Protein AF-A0A929C680-F1 (afdb_monomer_lite)

Sequence (374 aa):
GTYTIPAARLVGEEGKVYALDKDKKALDKLMQKAKSEGLRNIERIDTSGEPRIKLADDSVDVVLLFDVFHSYYFTGVGDRRKLLDEVVRVARPDALISVWPKHMESDARDEIENANFYLESEHSGTLIHENGYLEKGQVLNFRKKPRAKNVENRASFQDYAIVACGTLNLELNYLRDSGFLDARKVLYTKPGRHEVPRELESQLIRQIGTAKKYAPNIIVVYGGKFCYVNTDNLYRKIDTIIQEQEEEGIKISRIKASHCVDMLASKEERERISQDKDVYWLTPGWMKYRHYVYQDWDKGLANENFPKHTGGAIMLDTIAFYDKVMENEPEKILEFSDWMGIPIEPYRITLNRLRNLLLDEIKPWNVRKLQDTK

Secondary structure (DSSP, 8-state):
-TTHHHHHHHTTTTS-EEEEES-HHHHHHHHHHHHHTT---EEEEE-SS-S--SS-TT-EEEEEEES-S-GGG--STTHHHHHHHHHHHHEEEEEEEEEE-SS-HHHHHHHHHHTTEEEEEEEEEEEE-GGG-EEEEEEEEEEEPPPPSS-S-----TTEEEEEEGGGHHHHHHHHHTTS---SEEEEEPTTGGGSHHHHHHHHHHHHHHHTTT-SEEEEE--SSSS---SS-TT--HHHHHHTT-BTTBEEEE-S-SSSGGGTS-HHHHHHHHTT---EEE-HHHHHTHHHHTTT--HHHHHHHSTT-TT-EEEEESSSHHHHHHHH-THHHHHHHHHHTS-EEEEE--THHHHHHHHHHHS-HHHHTTTTT-

pLDDT: mean 87.04, std 13.26, range [31.48, 98.31]

Radius of gyration: 24.85 Å; chains: 1; bounding box: 63×46×71 Å

Foldseek 3Di:
DVVQLVVLVVLPPVAAAEDEDQPPVVVVVVVVVCVVVVRPRYHYDHDVLDLAGPAAFQAAQEAEAECPQDCVSPVDDCSSVSNLLNVNGRHHAFHKYKYFNPPCVPVVQQSNVVSQKDFDDKDWDFDQDPPRDTDTTMITIITRHGPPPDDDCLPAQCQEEEEEELLCCVVVVSCVVSVNHNHQYYHYDYHQCLVPQVSVLVRSLVRLVVRVVRHLEYEYEAAWARSHADPVDRPDTPVNSQVVNDDPSHHYYYFPHNHNCCLFPNPVRVCVVLVPFQEAEGELSCLVNVCRNQVVDDLVNLVVPQVVRVSFYEYAYADCNQVVCCVPPVVSQVVVCVSNVGHYHYDYGHSVSNSVSVSVSSDDPVVVVVVVPD

Structure (mmCIF, N/CA/C/O backbone):
data_AF-A0A929C680-F1
#
_entry.id   AF-A0A929C680-F1
#
loop_
_atom_site.group_PDB
_atom_site.id
_atom_site.type_symbol
_atom_site.label_atom_id
_atom_site.label_alt_id
_atom_site.label_comp_id
_atom_site.label_asym_id
_atom_site.label_entity_id
_atom_site.label_seq_id
_atom_site.pdbx_PDB_ins_code
_atom_site.Cartn_x
_atom_site.Cartn_y
_atom_site.Cartn_z
_atom_site.occupancy
_atom_site.B_iso_or_equiv
_atom_site.auth_seq_id
_atom_site.auth_comp_id
_atom_site.auth_asym_id
_atom_site.auth_atom_id
_atom_site.pdbx_PDB_model_num
ATOM 1 N N . GLY A 1 1 ? -25.402 -4.858 19.037 1.00 70.06 1 GLY A N 1
ATOM 2 C CA . GLY A 1 1 ? -25.777 -5.046 20.464 1.00 70.06 1 GLY A CA 1
ATOM 3 C C . GLY A 1 1 ? -25.498 -6.436 21.044 1.00 70.06 1 GLY A C 1
ATOM 4 O O . GLY A 1 1 ? -25.319 -6.539 22.253 1.00 70.06 1 GLY A O 1
ATOM 5 N N . THR A 1 2 ? -25.461 -7.503 20.233 1.00 82.69 2 THR A N 1
ATOM 6 C CA . THR A 1 2 ? -25.277 -8.907 20.672 1.00 82.69 2 THR A CA 1
ATOM 7 C C . THR A 1 2 ? -24.088 -9.117 21.615 1.00 82.69 2 THR A C 1
ATOM 9 O O . THR A 1 2 ? -24.217 -9.808 22.621 1.00 82.69 2 THR A O 1
ATOM 12 N N . TYR A 1 3 ? -22.962 -8.461 21.334 1.00 90.19 3 TYR A N 1
ATOM 13 C CA . TYR A 1 3 ? -21.715 -8.623 22.085 1.00 90.19 3 TYR A CA 1
ATOM 14 C C . TYR A 1 3 ? -21.567 -7.679 23.284 1.00 90.19 3 TYR A C 1
ATOM 16 O O . TYR A 1 3 ? -20.771 -7.951 24.179 1.00 90.19 3 TYR A O 1
ATOM 24 N N . THR A 1 4 ? -22.353 -6.600 23.351 1.00 93.94 4 THR A N 1
ATOM 25 C CA . THR A 1 4 ? -22.233 -5.594 24.417 1.00 93.94 4 THR A CA 1
ATOM 26 C C . THR A 1 4 ? -22.601 -6.170 25.783 1.00 93.94 4 THR A C 1
ATOM 28 O O . THR A 1 4 ? -21.922 -5.898 26.766 1.00 93.94 4 THR A O 1
ATOM 31 N N . ILE A 1 5 ? -23.654 -6.989 25.850 1.00 93.75 5 ILE A N 1
ATOM 32 C CA . ILE A 1 5 ? -24.127 -7.592 27.104 1.00 93.75 5 ILE A CA 1
ATOM 33 C C . ILE A 1 5 ? -23.096 -8.589 27.676 1.00 93.75 5 ILE A C 1
ATOM 35 O O . ILE A 1 5 ? -22.716 -8.430 28.837 1.00 93.75 5 ILE A O 1
ATOM 39 N N . PRO A 1 6 ? -22.575 -9.569 26.904 1.00 93.44 6 PRO A N 1
ATOM 40 C CA . PRO A 1 6 ? -21.462 -10.402 27.358 1.00 93.44 6 PRO A CA 1
ATOM 41 C C . PRO A 1 6 ? -20.228 -9.595 27.771 1.00 93.44 6 PRO A C 1
ATOM 43 O O . PRO A 1 6 ? -19.663 -9.868 28.826 1.00 93.44 6 PRO A O 1
ATOM 46 N N . ALA A 1 7 ? -19.840 -8.578 26.991 1.00 95.44 7 ALA A N 1
ATOM 47 C CA . ALA A 1 7 ? -18.697 -7.729 27.321 1.00 95.44 7 ALA A CA 1
ATOM 48 C C . ALA A 1 7 ? -18.890 -7.007 28.664 1.00 95.44 7 ALA A C 1
ATOM 50 O O . ALA A 1 7 ? -17.990 -7.019 29.495 1.00 95.44 7 ALA A O 1
ATOM 51 N N . ALA A 1 8 ? -20.080 -6.456 28.915 1.00 96.75 8 ALA A N 1
ATOM 52 C CA . ALA A 1 8 ? -20.409 -5.769 30.163 1.00 96.75 8 ALA A CA 1
ATOM 53 C C . ALA A 1 8 ? -20.321 -6.687 31.388 1.00 96.75 8 ALA A C 1
ATOM 55 O O . ALA A 1 8 ? -19.887 -6.256 32.452 1.00 96.75 8 ALA A O 1
ATOM 56 N N . ARG A 1 9 ? -20.681 -7.965 31.234 1.00 95.06 9 ARG A N 1
ATOM 57 C CA . ARG A 1 9 ? -20.501 -8.971 32.290 1.00 95.06 9 ARG A CA 1
ATOM 58 C C . ARG A 1 9 ? -19.028 -9.320 32.498 1.00 95.06 9 ARG A C 1
ATOM 60 O O . ARG A 1 9 ? -18.598 -9.442 33.638 1.00 95.06 9 ARG A O 1
ATOM 67 N N . LEU A 1 10 ? -18.267 -9.473 31.412 1.00 95.88 10 LEU A N 1
ATOM 68 C CA . LEU A 1 10 ? -16.851 -9.857 31.456 1.00 95.88 10 LEU A CA 1
ATOM 69 C C . LEU A 1 10 ? -15.967 -8.799 32.120 1.00 95.88 10 LEU A C 1
ATOM 71 O O . LEU A 1 10 ? -15.060 -9.159 32.862 1.00 95.88 10 LEU A O 1
ATOM 75 N N . VAL A 1 11 ? -16.224 -7.513 31.868 1.00 95.00 11 VAL A N 1
ATOM 76 C CA . VAL A 1 11 ? -15.425 -6.425 32.456 1.00 95.00 11 VAL A CA 1
ATOM 77 C C . VAL A 1 11 ? -15.782 -6.129 33.919 1.00 95.00 11 VAL A C 1
ATOM 79 O O . VAL A 1 11 ? -15.056 -5.392 34.581 1.00 95.00 11 VAL A O 1
ATOM 82 N N . GLY A 1 12 ? -16.874 -6.704 34.436 1.00 92.88 12 GLY A N 1
ATOM 83 C CA . GLY A 1 12 ? -17.328 -6.512 35.815 1.00 92.88 12 GLY A CA 1
ATOM 84 C C . GLY A 1 12 ? -17.837 -5.096 36.115 1.00 92.88 12 GLY A C 1
ATOM 85 O O . GLY A 1 12 ? -17.934 -4.247 35.231 1.00 92.88 12 GLY A O 1
ATOM 86 N N . GLU A 1 13 ? -18.183 -4.838 37.379 1.00 90.50 13 GLU A N 1
ATOM 87 C CA . GLU A 1 13 ? -18.779 -3.558 37.807 1.00 90.50 13 GLU A CA 1
ATOM 88 C C . GLU A 1 13 ? -17.810 -2.369 37.732 1.00 90.50 13 GLU A C 1
ATOM 90 O O . GLU A 1 13 ? -18.247 -1.237 37.530 1.00 90.50 13 GLU A O 1
ATOM 95 N N . GLU A 1 14 ? -16.506 -2.621 37.870 1.00 92.38 14 GLU A N 1
ATOM 96 C CA . GLU A 1 14 ? -15.457 -1.597 37.765 1.00 92.38 14 GLU A CA 1
ATOM 97 C C . GLU A 1 14 ? -15.100 -1.270 36.309 1.00 92.38 14 GLU A C 1
ATOM 99 O O . GLU A 1 14 ? -14.600 -0.185 36.004 1.00 92.38 14 GLU A O 1
ATOM 104 N N . GLY A 1 15 ? -15.358 -2.208 35.397 1.00 95.44 15 GLY A N 1
ATOM 105 C CA . GLY A 1 15 ? -15.157 -2.026 33.971 1.00 95.44 15 GLY A CA 1
ATOM 106 C C . GLY A 1 15 ? -16.332 -1.309 33.321 1.00 95.44 15 GLY A C 1
ATOM 107 O O . GLY A 1 15 ? -17.460 -1.360 33.799 1.00 95.44 15 GLY A O 1
ATOM 108 N N . LYS A 1 16 ? -16.075 -0.653 32.191 1.00 97.38 16 LYS A N 1
ATOM 109 C CA . LYS A 1 16 ? -17.067 0.155 31.479 1.00 97.38 16 LYS A CA 1
ATOM 110 C C . LYS A 1 16 ? -17.101 -0.206 30.003 1.00 97.38 16 LYS A C 1
ATOM 112 O O . LYS A 1 16 ? -16.055 -0.322 29.371 1.00 97.38 16 LYS A O 1
ATOM 117 N N . VAL A 1 17 ? -18.300 -0.355 29.446 1.00 97.94 17 VAL A N 1
ATOM 118 C CA . VAL A 1 17 ? -18.507 -0.691 28.033 1.00 97.94 17 VAL A CA 1
ATOM 119 C C . VAL A 1 17 ? -19.200 0.458 27.324 1.00 97.94 17 VAL A C 1
ATOM 121 O O . VAL A 1 17 ? -20.285 0.872 27.716 1.00 97.94 17 VAL A O 1
ATOM 124 N N . TYR A 1 18 ? -18.602 0.936 26.237 1.00 97.19 18 TYR A N 1
ATOM 125 C CA . TYR A 1 18 ? -19.216 1.934 25.369 1.00 97.19 18 TYR A CA 1
ATOM 126 C C . TYR A 1 18 ? -19.889 1.245 24.179 1.00 97.19 18 TYR A C 1
ATOM 128 O O . TYR A 1 18 ? -19.242 0.526 23.420 1.00 97.19 18 TYR A O 1
ATOM 136 N N . ALA A 1 19 ? -21.190 1.464 24.010 1.00 95.94 19 ALA A N 1
ATOM 137 C CA . ALA A 1 19 ? -21.965 0.993 22.872 1.00 95.94 19 ALA A CA 1
ATOM 138 C C . ALA A 1 19 ? -22.172 2.144 21.883 1.00 95.94 19 ALA A C 1
ATOM 140 O O . ALA A 1 19 ? -22.953 3.060 22.148 1.00 95.94 19 ALA A O 1
ATOM 141 N N . LEU A 1 20 ? -21.460 2.090 20.758 1.00 93.75 20 LEU A N 1
ATOM 142 C CA . LEU A 1 20 ? -21.501 3.096 19.702 1.00 93.75 20 LEU A CA 1
ATOM 143 C C . LEU A 1 20 ? -22.257 2.556 18.490 1.00 93.75 20 LEU A C 1
ATOM 145 O O . LEU A 1 20 ? -21.888 1.511 17.962 1.00 93.75 20 LEU A O 1
ATOM 149 N N . ASP A 1 21 ? -23.289 3.272 18.045 1.00 91.94 21 ASP A N 1
ATOM 150 C CA . ASP A 1 21 ? -24.049 2.915 16.842 1.00 91.94 21 ASP A CA 1
ATOM 151 C C . ASP A 1 21 ? -24.709 4.154 16.209 1.00 91.94 21 ASP A C 1
ATOM 153 O O . ASP A 1 21 ? -24.975 5.154 16.888 1.00 91.94 21 ASP A O 1
ATOM 157 N N . LYS A 1 22 ? -24.983 4.085 14.902 1.00 90.62 22 LYS A N 1
ATOM 158 C CA . LYS A 1 22 ? -25.801 5.076 14.187 1.00 90.62 22 LYS A CA 1
ATOM 159 C C . LYS A 1 22 ? -27.300 4.792 14.321 1.00 90.62 22 LYS A C 1
ATOM 161 O O . LYS A 1 22 ? -28.109 5.718 14.239 1.00 90.62 22 LYS A O 1
ATOM 166 N N . ASP A 1 23 ? -27.689 3.532 14.541 1.00 92.12 23 ASP A N 1
ATOM 167 C CA . ASP A 1 23 ? -29.080 3.152 14.773 1.00 92.12 23 ASP A CA 1
ATOM 168 C C . ASP A 1 23 ? -29.473 3.385 16.237 1.00 92.12 23 ASP A C 1
ATOM 170 O O . ASP A 1 23 ? -29.272 2.567 17.141 1.00 92.12 23 ASP A O 1
ATOM 174 N N . LYS A 1 24 ? -30.132 4.523 16.458 1.00 94.38 24 LYS A N 1
ATOM 175 C CA . LYS A 1 24 ? -30.653 4.906 17.770 1.00 94.38 24 LYS A CA 1
ATOM 176 C C . LYS A 1 24 ? -31.644 3.895 18.349 1.00 94.38 24 LYS A C 1
ATOM 178 O O . LYS A 1 24 ? -31.655 3.726 19.566 1.00 94.38 24 LYS A O 1
ATOM 183 N N . LYS A 1 25 ? -32.444 3.220 17.513 1.00 94.31 25 LYS A N 1
ATOM 184 C CA . LYS A 1 25 ? -33.431 2.227 17.967 1.00 94.31 25 LYS A CA 1
ATOM 185 C C . LYS A 1 25 ? -32.744 0.946 18.429 1.00 94.31 25 LYS A C 1
ATOM 187 O O . LYS A 1 25 ? -33.202 0.319 19.385 1.00 94.31 25 LYS A O 1
ATOM 192 N N . ALA A 1 26 ? -31.652 0.551 17.773 1.00 92.25 26 ALA A N 1
ATOM 193 C CA . ALA A 1 26 ? -30.834 -0.575 18.215 1.00 92.25 26 ALA A CA 1
ATOM 194 C C . ALA A 1 26 ? -30.215 -0.298 19.596 1.00 92.25 26 ALA A C 1
ATOM 196 O O . ALA A 1 26 ? -30.272 -1.156 20.482 1.00 92.25 26 ALA A O 1
ATOM 197 N N . LEU A 1 27 ? -29.715 0.924 19.812 1.00 95.44 27 LEU A N 1
ATOM 198 C CA . LEU A 1 27 ? -29.212 1.367 21.115 1.00 95.44 27 LEU A CA 1
ATOM 199 C C . LEU A 1 27 ? -30.317 1.426 22.179 1.00 95.44 27 LEU A C 1
ATOM 201 O O . LEU A 1 27 ? -30.095 0.965 23.295 1.00 95.44 27 LEU A O 1
ATOM 205 N N . ASP A 1 28 ? -31.520 1.912 21.853 1.00 96.06 28 ASP A N 1
ATOM 206 C CA . ASP A 1 28 ? -32.657 1.917 22.790 1.00 96.06 28 ASP A CA 1
ATOM 207 C C . ASP A 1 28 ? -32.979 0.502 23.290 1.00 96.06 28 ASP A C 1
ATOM 209 O O . ASP A 1 28 ? -33.077 0.266 24.498 1.00 96.06 28 ASP A O 1
ATOM 213 N N . LYS A 1 29 ? -33.080 -0.461 22.364 1.00 95.31 29 LYS A N 1
ATOM 214 C CA . LYS A 1 29 ? -33.320 -1.876 22.687 1.00 95.31 29 LYS A CA 1
ATOM 215 C C . LYS A 1 29 ? -32.206 -2.457 23.557 1.00 95.31 29 LYS A C 1
ATOM 217 O O . LYS A 1 29 ? -32.488 -3.170 24.521 1.00 95.31 29 LYS A O 1
ATOM 222 N N . LEU A 1 30 ? -30.948 -2.145 23.244 1.00 95.69 30 LEU A N 1
ATOM 223 C CA . LEU A 1 30 ? -29.797 -2.569 24.038 1.00 95.69 30 LEU A CA 1
ATOM 224 C C . LEU A 1 30 ? -29.867 -2.017 25.469 1.00 95.69 30 LEU A C 1
ATOM 226 O O . LEU A 1 30 ? -29.682 -2.781 26.413 1.00 95.69 30 LEU A O 1
ATOM 230 N N . MET A 1 31 ? -30.176 -0.730 25.643 1.00 97.25 31 MET A N 1
ATOM 231 C CA . MET A 1 31 ? -30.261 -0.111 26.970 1.00 97.25 31 MET A CA 1
ATOM 232 C C . MET A 1 31 ? -31.427 -0.667 27.795 1.00 97.25 31 MET A C 1
ATOM 234 O O . MET A 1 31 ? -31.284 -0.880 28.999 1.00 97.25 31 MET A O 1
ATOM 238 N N . GLN A 1 32 ? -32.567 -0.965 27.162 1.00 96.50 32 GLN A N 1
ATOM 239 C CA . GLN A 1 32 ? -33.681 -1.655 27.822 1.00 96.50 32 GLN A CA 1
ATOM 240 C C . GLN A 1 32 ? -33.274 -3.055 28.296 1.00 96.50 32 GLN A C 1
ATOM 242 O O . GLN A 1 32 ? -33.530 -3.410 29.449 1.00 96.50 32 GLN A O 1
ATOM 247 N N . LYS A 1 33 ? -32.587 -3.822 27.440 1.00 95.00 33 LYS A N 1
ATOM 248 C CA . LYS A 1 33 ? -32.070 -5.149 27.791 1.00 95.00 33 LYS A CA 1
ATOM 249 C C . LYS A 1 33 ? -31.058 -5.073 28.938 1.00 95.00 33 LYS A C 1
ATOM 251 O O . LYS A 1 33 ? -31.214 -5.785 29.925 1.00 95.00 33 LYS A O 1
ATOM 256 N N . ALA A 1 34 ? -30.090 -4.162 28.863 1.00 95.81 34 ALA A N 1
ATOM 257 C CA . ALA A 1 34 ? -29.101 -3.935 29.916 1.00 95.81 34 ALA A CA 1
ATOM 258 C C . ALA A 1 34 ? -29.762 -3.636 31.268 1.00 95.81 34 ALA A C 1
ATOM 260 O O . ALA A 1 34 ? -29.429 -4.262 32.273 1.00 95.81 34 ALA A O 1
ATOM 261 N N . LYS A 1 35 ? -30.774 -2.756 31.274 1.00 96.19 35 LYS A N 1
ATOM 262 C CA . LYS A 1 35 ? -31.559 -2.435 32.471 1.00 96.19 35 LYS A CA 1
ATOM 263 C C . LYS A 1 35 ? -32.278 -3.661 33.036 1.00 96.19 35 LYS A C 1
ATOM 265 O O . LYS A 1 35 ? -32.266 -3.849 34.249 1.00 96.19 35 LYS A O 1
ATOM 270 N N . SER A 1 36 ? -32.888 -4.486 32.181 1.00 96.31 36 SER A N 1
ATOM 271 C CA . SER A 1 36 ? -33.576 -5.713 32.615 1.00 96.31 36 SER A CA 1
ATOM 272 C C . SER A 1 36 ? -32.626 -6.755 33.215 1.00 96.31 36 SER A C 1
ATOM 274 O O . SER A 1 36 ? -33.034 -7.533 34.069 1.00 96.31 36 SER A O 1
ATOM 276 N N . GLU A 1 37 ? -31.354 -6.727 32.816 1.00 94.50 37 GLU A N 1
ATOM 277 C CA . GLU A 1 37 ? -30.301 -7.607 33.327 1.00 94.50 37 GLU A CA 1
ATOM 278 C C . GLU A 1 37 ? -29.501 -6.986 34.489 1.00 94.50 37 GLU A C 1
ATOM 280 O O . GLU A 1 37 ? -28.528 -7.576 34.950 1.00 94.50 37 GLU A O 1
ATOM 285 N N . GLY A 1 38 ? -29.885 -5.797 34.968 1.00 95.62 38 GLY A N 1
ATOM 286 C CA . GLY A 1 38 ? -29.211 -5.114 36.078 1.00 95.62 38 GLY A CA 1
ATOM 287 C C . GLY A 1 38 ? -27.841 -4.518 35.735 1.00 95.62 38 GLY A C 1
ATOM 288 O O . GLY A 1 38 ? -27.133 -4.074 36.636 1.00 95.62 38 GLY A O 1
ATOM 289 N N . LEU A 1 39 ? -27.468 -4.460 34.455 1.00 96.25 39 LEU A N 1
ATOM 290 C CA . LEU A 1 39 ? -26.176 -3.947 34.003 1.00 96.25 39 LEU A CA 1
ATOM 291 C C . LEU A 1 39 ? -26.188 -2.415 33.986 1.00 96.25 39 LEU A C 1
ATOM 293 O O . LEU A 1 39 ? -26.974 -1.791 33.271 1.00 96.25 39 LEU A O 1
ATOM 297 N N . ARG A 1 40 ? -25.303 -1.805 34.781 1.00 95.25 40 ARG A N 1
ATOM 298 C CA . ARG A 1 40 ? -25.174 -0.339 34.923 1.00 95.25 40 ARG A CA 1
ATOM 299 C C . ARG A 1 40 ? -23.914 0.231 34.277 1.00 95.25 40 ARG A C 1
ATOM 301 O O . ARG A 1 40 ? -23.760 1.443 34.208 1.00 95.25 40 ARG A O 1
ATOM 308 N N . ASN A 1 41 ? -23.031 -0.637 33.805 1.00 97.62 41 ASN A N 1
ATOM 309 C CA . ASN A 1 41 ? -21.711 -0.298 33.291 1.00 97.62 41 ASN A CA 1
ATOM 310 C C . ASN A 1 41 ? -21.658 -0.157 31.757 1.00 97.62 41 ASN A C 1
ATOM 312 O O . ASN A 1 41 ? -20.581 -0.222 31.165 1.00 97.62 41 ASN A O 1
ATOM 316 N N . ILE A 1 42 ? -22.810 0.036 31.108 1.00 97.75 42 ILE A N 1
ATOM 317 C CA . ILE A 1 42 ? -22.909 0.256 29.661 1.00 97.75 42 ILE A CA 1
ATOM 318 C C . ILE A 1 42 ? -23.269 1.716 29.404 1.00 97.75 42 ILE A C 1
ATOM 320 O O . ILE A 1 42 ? -24.320 2.185 29.840 1.00 97.75 42 ILE A O 1
ATOM 324 N N . GLU A 1 43 ? -22.428 2.418 28.651 1.00 96.69 43 GLU A N 1
ATOM 325 C CA . GLU A 1 43 ? -22.695 3.772 28.181 1.00 96.69 43 GLU A CA 1
ATOM 326 C C . GLU A 1 43 ? -22.977 3.809 26.688 1.00 96.69 43 GLU A C 1
ATOM 328 O O . GLU A 1 43 ? -22.248 3.262 25.864 1.00 96.69 43 GLU A O 1
ATOM 333 N N . ARG A 1 44 ? -24.052 4.505 26.340 1.00 96.38 44 ARG A N 1
ATOM 334 C CA . ARG A 1 44 ? -24.470 4.727 24.963 1.00 96.38 44 ARG A CA 1
ATOM 335 C C . ARG A 1 44 ? -23.689 5.886 24.342 1.00 96.38 44 ARG A C 1
ATOM 337 O O . ARG A 1 44 ? -23.596 6.952 24.945 1.00 96.38 44 ARG A O 1
ATOM 344 N N . ILE A 1 45 ? -23.241 5.713 23.100 1.00 95.06 45 ILE A N 1
ATOM 345 C CA . ILE A 1 45 ? -22.681 6.778 22.262 1.00 95.06 45 ILE A CA 1
ATOM 346 C C . ILE A 1 45 ? -23.443 6.826 20.933 1.00 95.06 45 ILE A C 1
ATOM 348 O O . ILE A 1 45 ? -23.314 5.936 20.097 1.00 95.06 45 ILE A O 1
ATOM 352 N N . ASP A 1 46 ? -24.214 7.892 20.716 1.00 92.75 46 ASP A N 1
ATOM 353 C CA . ASP A 1 46 ? -24.871 8.138 19.429 1.00 92.75 46 ASP A CA 1
ATOM 354 C C . ASP A 1 46 ? -23.896 8.769 18.421 1.00 92.75 46 ASP A C 1
ATOM 356 O O . ASP A 1 46 ? -23.247 9.783 18.717 1.00 92.75 46 ASP A O 1
ATOM 360 N N . THR A 1 47 ? -23.853 8.221 17.204 1.00 88.56 47 THR A N 1
ATOM 361 C CA . THR A 1 47 ? -23.121 8.793 16.061 1.00 88.56 47 THR A CA 1
ATOM 362 C C . THR A 1 47 ? -24.037 9.004 14.850 1.00 88.56 47 THR A C 1
ATOM 364 O O . THR A 1 47 ? -25.051 8.330 14.693 1.00 88.56 47 THR A O 1
ATOM 367 N N . SER A 1 48 ? -23.690 9.951 13.978 1.00 85.38 48 SER A N 1
ATOM 368 C CA . SER A 1 48 ? -24.262 10.100 12.630 1.00 85.38 48 SER A CA 1
ATOM 369 C C . SER A 1 48 ? -23.620 9.145 11.608 1.00 85.38 48 SER A C 1
ATOM 371 O O . SER A 1 48 ? -24.035 9.120 10.452 1.00 85.38 48 SER A O 1
ATOM 373 N N . GLY A 1 49 ? -22.616 8.361 12.021 1.00 78.94 49 GLY A N 1
ATOM 374 C CA . GLY A 1 49 ? -21.721 7.613 11.130 1.00 78.94 49 GLY A CA 1
ATOM 375 C C . GLY A 1 49 ? -20.406 8.345 10.846 1.00 78.94 49 GLY A C 1
ATOM 376 O O . GLY A 1 49 ? -19.583 7.851 10.082 1.00 78.94 49 GLY A O 1
ATOM 377 N N . GLU A 1 50 ? -20.186 9.508 11.463 1.00 80.94 50 GLU A N 1
ATOM 378 C CA . GLU A 1 50 ? -18.904 10.205 11.395 1.00 80.94 50 GLU A CA 1
ATOM 379 C C . GLU A 1 50 ? -17.789 9.399 12.085 1.00 80.94 50 GLU A C 1
ATOM 381 O O . GLU A 1 50 ? -18.042 8.777 13.123 1.00 80.94 50 GLU A O 1
ATOM 386 N N . PRO A 1 51 ? -16.541 9.442 11.570 1.00 75.44 51 PRO A N 1
ATOM 387 C CA . PRO A 1 51 ? -15.433 8.672 12.138 1.00 75.44 51 PRO A CA 1
ATOM 388 C C . PRO A 1 51 ? -15.083 9.080 13.571 1.00 75.44 51 PRO A C 1
ATOM 390 O O . PRO A 1 51 ? -14.572 8.266 14.334 1.00 75.44 51 PRO A O 1
ATOM 393 N N . ARG A 1 52 ? -15.332 10.346 13.939 1.00 87.44 52 ARG A N 1
ATOM 394 C CA . ARG A 1 52 ? -14.910 10.907 15.224 1.00 87.44 52 ARG A CA 1
ATOM 395 C C . ARG A 1 52 ? -15.666 10.255 16.379 1.00 87.44 52 ARG A C 1
ATOM 397 O O . ARG A 1 52 ? -16.850 10.516 16.593 1.00 87.44 52 ARG A O 1
ATOM 404 N N . ILE A 1 53 ? -14.950 9.485 17.195 1.00 92.12 53 ILE A N 1
ATOM 405 C CA . ILE A 1 53 ? -15.517 8.856 18.392 1.00 92.12 53 ILE A CA 1
ATOM 406 C C . ILE A 1 53 ? -15.468 9.855 19.554 1.00 92.12 53 ILE A C 1
ATOM 408 O O . ILE A 1 53 ? -14.416 10.420 19.859 1.00 92.12 53 ILE A O 1
ATOM 412 N N . LYS A 1 54 ? -16.596 10.073 20.239 1.00 92.44 54 LYS A N 1
ATOM 413 C CA . LYS A 1 54 ? -16.722 11.010 21.375 1.00 92.44 54 LYS A CA 1
ATOM 414 C C . LYS A 1 54 ? -16.103 10.459 22.670 1.00 92.44 54 LYS A C 1
ATOM 416 O O . LYS A 1 54 ? -16.752 10.411 23.708 1.00 92.44 54 LYS A O 1
ATOM 421 N N . LEU A 1 55 ? -14.846 10.037 22.588 1.00 95.25 55 LEU A N 1
ATOM 422 C CA . LEU A 1 55 ? -14.017 9.555 23.688 1.00 95.25 55 LEU A CA 1
ATOM 423 C C . LEU A 1 55 ? -12.663 10.267 23.662 1.00 95.25 55 LEU A C 1
ATOM 425 O O . LEU A 1 55 ? -12.203 10.721 22.607 1.00 95.25 55 LEU A O 1
ATOM 429 N N . ALA A 1 56 ? -12.041 10.369 24.833 1.00 94.31 56 ALA A N 1
ATOM 430 C CA . ALA A 1 56 ? -10.711 10.942 24.977 1.00 94.31 56 ALA A CA 1
ATOM 431 C C . ALA A 1 56 ? -9.649 10.070 24.287 1.00 94.31 56 ALA A C 1
ATOM 433 O O . ALA A 1 56 ? -9.845 8.873 24.061 1.00 94.31 56 ALA A O 1
ATOM 434 N N . ASP A 1 57 ? -8.520 10.681 23.957 1.00 92.56 57 ASP A N 1
ATOM 435 C CA . ASP A 1 57 ? -7.357 9.972 23.431 1.00 92.56 57 ASP A CA 1
ATOM 436 C C . ASP A 1 57 ? -6.817 8.987 24.480 1.00 92.56 57 ASP A C 1
ATOM 438 O O . ASP A 1 57 ? -6.907 9.252 25.679 1.00 92.56 57 ASP A O 1
ATOM 442 N N . ASP A 1 58 ? -6.266 7.857 24.026 1.00 93.38 58 ASP A N 1
ATOM 443 C CA . ASP A 1 58 ? -5.661 6.819 24.873 1.00 93.38 58 ASP A CA 1
ATOM 444 C C . ASP A 1 58 ? -6.532 6.459 26.112 1.00 93.38 58 ASP A C 1
ATOM 446 O O . ASP A 1 58 ? -6.050 6.341 27.241 1.00 93.38 58 ASP A O 1
ATOM 450 N N . SER A 1 59 ? -7.843 6.286 25.915 1.00 95.81 59 SER A N 1
ATOM 451 C CA . SER A 1 59 ? -8.827 6.051 26.984 1.00 95.81 59 SER A CA 1
ATOM 452 C C . SER A 1 59 ? -9.460 4.657 26.986 1.00 95.81 59 SER A C 1
ATOM 454 O O . SER A 1 59 ? -10.108 4.302 27.968 1.00 95.81 59 SER A O 1
ATOM 456 N N . VAL A 1 60 ? -9.262 3.863 25.929 1.00 97.62 60 VAL A N 1
ATOM 457 C CA . VAL A 1 60 ? -9.934 2.568 25.729 1.00 97.62 60 VAL A CA 1
ATOM 458 C C . VAL A 1 60 ? -8.930 1.414 25.727 1.00 97.62 60 VAL A C 1
ATOM 460 O O . VAL A 1 60 ? -8.006 1.406 24.917 1.00 97.62 60 VAL A O 1
ATOM 463 N N . ASP A 1 61 ? -9.116 0.422 26.600 1.00 96.88 61 ASP A N 1
ATOM 464 C CA . ASP A 1 61 ? -8.231 -0.753 26.706 1.00 96.88 61 ASP A CA 1
ATOM 465 C C . ASP A 1 61 ? -8.529 -1.840 25.653 1.00 96.88 61 ASP A C 1
ATOM 467 O O . ASP A 1 61 ? -7.625 -2.554 25.214 1.00 96.88 61 ASP A O 1
ATOM 471 N N . VAL A 1 62 ? -9.796 -1.970 25.235 1.00 97.44 62 VAL A N 1
ATOM 472 C CA . VAL A 1 62 ? -10.257 -2.989 24.277 1.00 97.44 62 VAL A CA 1
ATOM 473 C C . VAL A 1 62 ? -11.265 -2.391 23.299 1.00 97.44 62 VAL A C 1
ATOM 475 O O . VAL A 1 62 ? -12.225 -1.741 23.711 1.00 97.44 62 VAL A O 1
ATOM 478 N N . VAL A 1 63 ? -11.082 -2.648 22.005 1.00 96.81 63 VAL A N 1
ATOM 479 C CA . VAL A 1 63 ? -12.000 -2.241 20.933 1.00 96.81 63 VAL A CA 1
ATOM 480 C C . VAL A 1 63 ? -12.509 -3.481 20.205 1.00 96.81 63 VAL A C 1
ATOM 482 O O . VAL A 1 63 ? -11.718 -4.314 19.769 1.00 96.81 63 VAL A O 1
ATOM 485 N N . LEU A 1 64 ? -13.832 -3.592 20.057 1.00 95.25 64 LEU A N 1
ATOM 486 C CA . LEU A 1 64 ? -14.486 -4.664 19.304 1.00 95.25 64 LEU A CA 1
ATOM 487 C C . LEU A 1 64 ? -15.061 -4.101 18.000 1.00 95.25 64 LEU A C 1
ATOM 489 O O . LEU A 1 64 ? -15.936 -3.238 18.034 1.00 95.25 64 LEU A O 1
ATOM 493 N N . LEU A 1 65 ? -14.590 -4.607 16.862 1.00 92.25 65 LEU A N 1
ATOM 494 C CA . LEU A 1 65 ? -15.083 -4.266 15.524 1.00 92.25 65 LEU A CA 1
ATOM 495 C C . LEU A 1 65 ? -15.694 -5.515 14.881 1.00 92.25 65 LEU A C 1
ATOM 497 O O . LEU A 1 65 ? -15.064 -6.185 14.065 1.00 92.25 65 LEU A O 1
ATOM 501 N N . PHE A 1 66 ? -16.900 -5.884 15.311 1.00 90.31 66 PHE A N 1
ATOM 502 C CA . PHE A 1 66 ? -17.548 -7.132 14.897 1.00 90.31 66 PHE A CA 1
ATOM 503 C C . PHE A 1 66 ? -18.676 -6.847 13.910 1.00 90.31 66 PHE A C 1
ATOM 505 O O . PHE A 1 66 ? -19.629 -6.164 14.273 1.00 90.31 66 PHE A O 1
ATOM 512 N N . ASP A 1 67 ? -18.546 -7.361 12.684 1.00 83.69 67 ASP A N 1
ATOM 513 C CA . ASP A 1 67 ? -19.483 -7.144 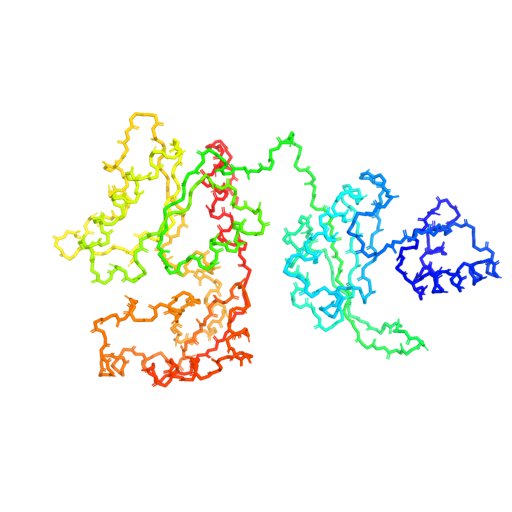11.567 1.00 83.69 67 ASP A CA 1
ATOM 514 C C . ASP A 1 67 ? -19.722 -5.657 11.230 1.00 83.69 67 ASP A C 1
ATOM 516 O O . ASP A 1 67 ? -20.771 -5.244 10.743 1.00 83.69 67 ASP A O 1
ATOM 520 N N . VAL A 1 68 ? -18.721 -4.820 11.516 1.00 81.75 68 VAL A N 1
ATOM 521 C CA . VAL A 1 68 ? -18.738 -3.384 11.196 1.00 81.75 68 VAL A CA 1
ATOM 522 C C . VAL A 1 68 ? -17.799 -3.037 10.051 1.00 81.75 68 VAL A C 1
ATOM 524 O O . VAL A 1 68 ? -18.017 -2.027 9.400 1.00 81.75 68 VAL A O 1
ATOM 527 N N . PHE A 1 69 ? -16.778 -3.860 9.781 1.00 75.69 69 PHE A N 1
ATOM 528 C CA . PHE A 1 69 ? -15.701 -3.571 8.821 1.00 75.69 69 PHE A CA 1
ATOM 529 C C . PHE A 1 69 ? -16.071 -3.858 7.350 1.00 75.69 69 PHE A C 1
ATOM 531 O O . PHE A 1 69 ? -15.218 -3.784 6.471 1.00 75.69 69 PHE A O 1
ATOM 538 N N . HIS A 1 70 ? -17.344 -4.159 7.086 1.00 76.44 70 HIS A N 1
ATOM 539 C CA . HIS A 1 70 ? -17.857 -4.595 5.790 1.00 76.44 70 HIS A CA 1
ATOM 540 C C . HIS A 1 70 ? -17.884 -3.461 4.744 1.00 76.44 70 HIS A C 1
ATOM 542 O O . HIS A 1 70 ? -18.244 -2.318 5.044 1.00 76.44 70 HIS A O 1
ATOM 548 N N . SER A 1 71 ? -17.578 -3.782 3.483 1.00 69.81 71 SER A N 1
ATOM 549 C CA . SER A 1 71 ? -17.518 -2.837 2.351 1.00 69.81 71 SER A CA 1
ATOM 550 C C . SER A 1 71 ? -18.830 -2.081 2.117 1.00 69.81 71 SER A C 1
ATOM 552 O O . SER A 1 71 ? -18.813 -0.896 1.800 1.00 69.81 71 SER A O 1
ATOM 554 N N . TYR A 1 72 ? -19.966 -2.735 2.367 1.00 72.25 72 TYR A N 1
ATOM 555 C CA . TYR A 1 72 ? -21.305 -2.131 2.319 1.00 72.25 72 TYR A CA 1
ATOM 556 C C . TYR A 1 72 ? -21.439 -0.846 3.159 1.00 72.25 72 TYR A C 1
ATOM 558 O O . TYR A 1 72 ? -22.136 0.083 2.757 1.00 72.25 72 TYR A O 1
ATOM 566 N N . TYR A 1 73 ? -20.775 -0.768 4.317 1.00 74.50 73 TYR A N 1
ATOM 567 C CA . TYR A 1 73 ? -20.840 0.413 5.187 1.00 74.50 73 TYR A CA 1
ATOM 568 C C . TYR A 1 73 ? -19.790 1.475 4.846 1.00 74.50 73 TYR A C 1
ATOM 570 O O . TYR A 1 73 ? -19.920 2.619 5.279 1.00 74.50 73 TYR A O 1
ATOM 578 N N . PHE A 1 74 ? -18.772 1.108 4.068 1.00 75.44 74 PHE A N 1
ATOM 579 C CA . PHE A 1 74 ? -17.618 1.937 3.746 1.00 75.44 74 PHE A CA 1
ATOM 580 C C . PHE A 1 74 ? -17.408 1.995 2.234 1.00 75.44 74 PHE A C 1
ATOM 582 O O . PHE A 1 74 ? -16.521 1.343 1.683 1.00 75.44 74 PHE A O 1
ATOM 589 N N . THR A 1 75 ? -18.244 2.789 1.568 1.00 68.44 75 THR A N 1
ATOM 590 C CA . THR A 1 75 ? -18.254 2.928 0.107 1.00 68.44 75 THR A CA 1
ATOM 591 C C . THR A 1 75 ? -17.223 3.932 -0.414 1.00 68.44 75 THR A C 1
ATOM 593 O O . THR A 1 75 ? -16.879 3.899 -1.593 1.00 68.44 75 THR A O 1
ATOM 596 N N . GLY A 1 76 ? -16.736 4.851 0.427 1.00 63.84 76 GLY A N 1
ATOM 597 C CA . GLY A 1 76 ? -15.739 5.847 0.046 1.00 63.84 76 GLY A CA 1
ATOM 598 C C . GLY A 1 76 ? -14.304 5.342 0.192 1.00 63.84 76 GLY A C 1
ATOM 599 O O . GLY A 1 76 ? -13.945 4.642 1.146 1.00 63.84 76 GLY A O 1
ATOM 600 N N . VAL A 1 77 ? -13.445 5.754 -0.745 1.00 58.78 77 VAL A N 1
ATOM 601 C CA . VAL A 1 77 ? -12.001 5.493 -0.675 1.00 58.78 77 VAL A CA 1
ATOM 602 C C . VAL A 1 77 ? -11.447 6.094 0.622 1.00 58.78 77 VAL A C 1
ATOM 604 O O . VAL A 1 77 ? -11.512 7.302 0.841 1.00 58.78 77 VAL A O 1
ATOM 607 N N . GLY A 1 78 ? -10.900 5.239 1.489 1.00 69.50 78 GLY A N 1
ATOM 608 C CA . GLY A 1 78 ? -10.277 5.645 2.751 1.00 69.50 78 GLY A CA 1
ATOM 609 C C . GLY A 1 78 ? -11.222 5.788 3.951 1.00 69.50 78 GLY A C 1
ATOM 610 O O . GLY A 1 78 ? -10.759 6.184 5.017 1.00 69.50 78 GLY A O 1
ATOM 611 N N . ASP A 1 79 ? -12.511 5.451 3.856 1.00 79.50 79 ASP A N 1
ATOM 612 C CA . ASP A 1 79 ? -13.415 5.587 5.012 1.00 79.50 79 ASP A CA 1
ATOM 613 C C . ASP A 1 79 ? -13.081 4.613 6.151 1.00 79.50 79 ASP A C 1
ATOM 615 O O . ASP A 1 79 ? -13.016 5.023 7.313 1.00 79.50 79 ASP A O 1
ATOM 619 N N . ARG A 1 80 ? -12.737 3.359 5.822 1.00 84.25 80 ARG A N 1
ATOM 620 C CA . ARG A 1 80 ? -12.198 2.395 6.800 1.00 84.25 80 ARG A CA 1
ATOM 621 C C . ARG A 1 80 ? -10.930 2.917 7.462 1.00 84.25 80 ARG A C 1
ATOM 623 O O . ARG A 1 80 ? -10.751 2.773 8.670 1.00 84.25 80 ARG A O 1
ATOM 630 N N . ARG A 1 81 ? -10.082 3.611 6.697 1.00 84.44 81 ARG A N 1
ATOM 631 C CA . ARG A 1 81 ? -8.866 4.222 7.233 1.00 84.44 81 ARG A CA 1
ATOM 632 C C . ARG A 1 81 ? -9.175 5.296 8.276 1.00 84.44 81 ARG A C 1
ATOM 634 O O . ARG A 1 81 ? -8.530 5.303 9.318 1.00 84.44 81 ARG A O 1
ATOM 641 N N . LYS A 1 82 ? -10.179 6.147 8.042 1.00 86.50 82 LYS A N 1
ATOM 642 C CA . LYS A 1 82 ? -10.604 7.169 9.015 1.00 86.50 82 LYS A CA 1
ATOM 643 C C . LYS A 1 82 ? -11.113 6.541 10.313 1.00 86.50 82 LYS A C 1
ATOM 645 O O . LYS A 1 82 ? -10.767 7.028 11.386 1.00 86.50 82 LYS A O 1
ATOM 650 N N . LEU A 1 83 ? -11.897 5.459 10.225 1.00 89.75 83 LEU A N 1
ATOM 651 C CA . LEU A 1 83 ? -12.310 4.694 11.406 1.00 89.75 83 LEU A CA 1
ATOM 652 C C . LEU A 1 83 ? -11.082 4.171 12.159 1.00 89.75 83 LEU A C 1
ATOM 654 O O . LEU A 1 83 ? -10.975 4.371 13.364 1.00 89.75 83 LEU A O 1
ATOM 658 N N . LEU A 1 84 ? -10.144 3.532 11.457 1.00 91.19 84 LEU A N 1
ATOM 659 C CA . LEU A 1 84 ? -8.940 2.987 12.080 1.00 91.19 84 LEU A CA 1
ATOM 660 C C . LEU A 1 84 ? -8.067 4.072 12.726 1.00 91.19 84 LEU A C 1
ATOM 662 O O . LEU A 1 84 ? -7.573 3.859 13.827 1.00 91.19 84 LEU A O 1
ATOM 666 N N . ASP A 1 85 ? -7.907 5.241 12.103 1.00 89.06 85 ASP A N 1
ATOM 667 C CA . ASP A 1 85 ? -7.163 6.364 12.691 1.00 89.06 85 ASP A CA 1
ATOM 668 C C . ASP A 1 85 ? -7.829 6.877 13.983 1.00 89.06 85 ASP A C 1
ATOM 670 O O . ASP A 1 85 ? -7.147 7.234 14.947 1.00 89.06 85 ASP A O 1
ATOM 674 N N . GLU A 1 86 ? -9.159 6.855 14.048 1.00 94.00 86 GLU A N 1
ATOM 675 C CA . GLU A 1 86 ? -9.911 7.194 15.257 1.00 94.00 86 GLU A CA 1
ATOM 676 C C . GLU A 1 86 ? -9.827 6.101 16.330 1.00 94.00 86 GLU A C 1
ATOM 678 O O . GLU A 1 86 ? -9.662 6.420 17.509 1.00 94.00 86 GLU A O 1
ATOM 683 N N . VAL A 1 87 ? -9.813 4.822 15.940 1.00 95.25 87 VAL A N 1
ATOM 684 C CA . VAL A 1 87 ? -9.512 3.699 16.843 1.00 95.25 87 VAL A CA 1
ATOM 685 C C . VAL A 1 87 ? -8.098 3.838 17.416 1.00 95.25 87 VAL A C 1
ATOM 687 O O . VAL A 1 87 ? -7.920 3.712 18.624 1.00 95.25 87 VAL A O 1
ATOM 690 N N . VAL A 1 88 ? -7.097 4.189 16.598 1.00 92.69 88 VAL A N 1
ATOM 691 C CA . VAL A 1 88 ? -5.726 4.478 17.063 1.00 92.69 88 VAL A CA 1
ATOM 692 C C . VAL A 1 88 ? -5.714 5.604 18.087 1.00 92.69 88 VAL A C 1
ATOM 694 O O . VAL A 1 88 ? -4.952 5.532 19.053 1.00 92.69 88 VAL A O 1
ATOM 697 N N . ARG A 1 89 ? -6.512 6.653 17.876 1.00 93.94 89 ARG A N 1
ATOM 698 C CA . ARG A 1 89 ? -6.567 7.804 18.777 1.00 93.94 89 ARG A CA 1
ATOM 699 C C . ARG A 1 89 ? -7.123 7.424 20.148 1.00 93.94 89 ARG A C 1
ATOM 701 O O . ARG A 1 89 ? -6.508 7.774 21.150 1.00 93.94 89 ARG A O 1
ATOM 708 N N . VAL A 1 90 ? -8.255 6.720 20.203 1.00 96.44 90 VAL A N 1
ATOM 709 C CA . VAL A 1 90 ? -8.932 6.403 21.476 1.00 96.44 90 VAL A CA 1
ATOM 710 C C . VAL A 1 90 ? -8.328 5.203 22.204 1.00 96.44 90 VAL A C 1
ATOM 712 O O . VAL A 1 90 ? -8.411 5.135 23.427 1.00 96.44 90 VAL A O 1
ATOM 715 N N . ALA A 1 91 ? -7.721 4.256 21.487 1.00 96.06 91 ALA A N 1
ATOM 716 C CA . ALA A 1 91 ? -7.146 3.054 22.080 1.00 96.06 91 ALA A CA 1
ATOM 717 C C . ALA A 1 91 ? -5.887 3.384 22.895 1.00 96.06 91 ALA A C 1
ATOM 719 O O . ALA A 1 91 ? -5.014 4.101 22.417 1.00 96.06 91 ALA A O 1
ATOM 720 N N . ARG A 1 92 ? -5.748 2.844 24.104 1.00 94.38 92 ARG A N 1
ATOM 721 C CA . ARG A 1 92 ? -4.533 2.963 24.927 1.00 94.38 92 ARG A CA 1
ATOM 722 C C . ARG A 1 92 ? -3.327 2.279 24.278 1.00 94.38 92 ARG A C 1
ATOM 724 O O . ARG A 1 92 ? -3.504 1.422 23.410 1.00 94.38 92 ARG A O 1
ATOM 731 N N . PRO A 1 93 ? -2.086 2.627 24.671 1.00 88.62 93 PRO A N 1
ATOM 732 C CA . PRO A 1 93 ? -0.918 1.825 24.316 1.00 88.62 93 PRO A CA 1
ATOM 733 C C . PRO A 1 93 ? -1.154 0.346 24.649 1.00 88.62 93 PRO A C 1
ATOM 735 O O . PRO A 1 93 ? -1.646 0.044 25.730 1.00 88.62 93 PRO A O 1
ATOM 738 N N . ASP A 1 94 ? -0.822 -0.547 23.714 1.00 87.25 94 ASP A N 1
ATOM 739 C CA . ASP A 1 94 ? -1.012 -2.004 23.837 1.00 87.25 94 ASP A CA 1
ATOM 740 C C . ASP A 1 94 ? -2.474 -2.491 23.980 1.00 87.25 94 ASP A C 1
ATOM 742 O O . ASP A 1 94 ? -2.740 -3.657 24.290 1.00 87.25 94 ASP A O 1
ATOM 746 N N . ALA A 1 95 ? -3.446 -1.616 23.696 1.00 96.38 95 ALA A N 1
ATOM 747 C CA . ALA A 1 95 ? -4.856 -1.984 23.652 1.00 96.38 95 ALA A CA 1
ATOM 748 C C . ALA A 1 95 ? -5.119 -3.130 22.663 1.00 96.38 95 ALA A C 1
ATOM 750 O O . ALA A 1 95 ? -4.488 -3.214 21.601 1.00 96.38 95 ALA A O 1
ATOM 751 N N . LEU A 1 96 ? -6.088 -3.978 23.015 1.00 97.25 96 LEU A N 1
ATOM 752 C CA . LEU A 1 96 ? -6.567 -5.080 22.184 1.00 97.25 96 LEU A CA 1
ATOM 753 C C . LEU A 1 96 ? -7.615 -4.569 21.193 1.00 97.25 96 LEU A C 1
ATOM 755 O O . LEU A 1 96 ? -8.618 -3.977 21.587 1.00 97.25 96 LEU A O 1
ATOM 759 N N . ILE A 1 97 ? -7.408 -4.829 19.908 1.00 96.44 97 ILE A N 1
ATOM 760 C CA . ILE A 1 97 ? -8.369 -4.548 18.846 1.00 96.44 97 ILE A CA 1
ATOM 761 C C . ILE A 1 97 ? -8.803 -5.901 18.293 1.00 96.44 97 ILE A C 1
ATOM 763 O O . ILE A 1 97 ? -8.043 -6.563 17.591 1.00 96.44 97 ILE A O 1
ATOM 767 N N . SER A 1 98 ? -10.011 -6.328 18.645 1.00 95.50 98 SER A N 1
ATOM 768 C CA . SER A 1 98 ? -10.581 -7.598 18.200 1.00 95.50 98 SER A CA 1
ATOM 769 C C . SER A 1 98 ? -11.557 -7.337 17.061 1.00 95.50 98 SER A C 1
ATOM 771 O O . SER A 1 98 ? -12.503 -6.556 17.208 1.00 95.50 98 SER A O 1
ATOM 773 N N . VAL A 1 99 ? -11.324 -7.965 15.912 1.00 93.44 99 VAL A N 1
ATOM 774 C CA . VAL A 1 99 ? -12.069 -7.701 14.680 1.00 93.44 99 VAL A CA 1
ATOM 775 C C . VAL A 1 99 ? -12.658 -8.990 14.143 1.00 93.44 99 VAL A C 1
ATOM 777 O O . VAL A 1 99 ? -11.948 -9.968 13.930 1.00 93.44 99 VAL A O 1
ATOM 780 N N . TRP A 1 100 ? -13.958 -8.964 13.870 1.00 90.94 100 TRP A N 1
ATOM 781 C CA . TRP A 1 100 ? -14.614 -9.969 13.045 1.00 90.94 100 TRP A CA 1
ATOM 782 C C . TRP A 1 100 ? -15.041 -9.284 11.742 1.00 90.94 100 TRP A C 1
ATOM 784 O O . TRP A 1 100 ? -16.058 -8.584 11.735 1.00 90.94 100 TRP A O 1
ATOM 794 N N . PRO A 1 101 ? -14.235 -9.400 10.669 1.00 77.56 101 PRO A N 1
ATOM 795 C CA . PRO A 1 101 ? -14.403 -8.580 9.473 1.00 77.56 101 PRO A CA 1
ATOM 796 C C . PRO A 1 101 ? -15.552 -9.030 8.566 1.00 77.56 101 PRO A C 1
ATOM 798 O O . PRO A 1 101 ? -16.015 -8.204 7.793 1.00 77.56 101 PRO A O 1
ATOM 801 N N . LYS A 1 102 ? -15.997 -10.292 8.696 1.00 75.44 102 LYS A N 1
ATOM 802 C CA . LYS A 1 102 ? -17.066 -10.965 7.937 1.00 75.44 102 LYS A CA 1
ATOM 803 C C . LYS A 1 102 ? -16.987 -10.710 6.418 1.00 75.44 102 LYS A C 1
ATOM 805 O O . LYS A 1 102 ? -17.424 -9.674 5.936 1.00 75.44 102 LYS A O 1
ATOM 810 N N . HIS A 1 103 ? -16.479 -11.689 5.661 1.00 71.44 103 HIS A N 1
ATOM 811 C CA . HIS A 1 103 ? -16.298 -11.628 4.192 1.00 71.44 103 HIS A CA 1
ATOM 812 C C . HIS A 1 103 ? -15.166 -10.705 3.707 1.00 71.44 103 HIS A C 1
ATOM 814 O O . HIS A 1 103 ? -15.079 -10.407 2.518 1.00 71.44 103 HIS A O 1
ATOM 820 N N . MET A 1 104 ? -14.308 -10.238 4.615 1.00 65.06 104 MET A N 1
ATOM 821 C CA . MET A 1 104 ? -13.200 -9.320 4.320 1.00 65.06 104 MET A CA 1
ATOM 822 C C . MET A 1 104 ? -11.917 -9.708 5.064 1.00 65.06 104 MET A C 1
ATOM 824 O O . MET A 1 104 ? -11.117 -8.850 5.425 1.00 65.06 104 MET A O 1
ATOM 828 N N . GLU A 1 105 ? -11.730 -10.993 5.360 1.00 63.97 105 GLU A N 1
ATOM 829 C CA . GLU A 1 105 ? -10.670 -11.483 6.244 1.00 63.97 105 GLU A CA 1
ATOM 830 C C . GLU A 1 105 ? -9.261 -11.075 5.770 1.00 63.97 105 GLU A C 1
ATOM 832 O O . GLU A 1 105 ? -8.464 -10.605 6.585 1.00 63.97 105 GLU A O 1
ATOM 837 N N . SER A 1 106 ? -8.968 -11.180 4.468 1.00 61.00 106 SER A N 1
ATOM 838 C CA . SER A 1 106 ? -7.678 -10.766 3.891 1.00 61.00 106 SER A CA 1
ATOM 839 C C . SER A 1 106 ? -7.490 -9.247 3.899 1.00 61.00 106 SER A C 1
ATOM 841 O O . SER A 1 106 ? -6.473 -8.750 4.378 1.00 61.00 106 SER A O 1
ATOM 843 N N . ASP A 1 107 ? -8.490 -8.502 3.427 1.00 69.75 107 ASP A N 1
ATOM 844 C CA . ASP A 1 107 ? -8.394 -7.050 3.235 1.00 69.75 107 ASP A CA 1
ATOM 845 C C . ASP A 1 107 ? -8.354 -6.305 4.574 1.00 69.75 107 ASP A C 1
ATOM 847 O O . ASP A 1 107 ? -7.597 -5.349 4.756 1.00 69.75 107 ASP A O 1
ATOM 851 N N . ALA A 1 108 ? -9.143 -6.769 5.548 1.00 76.31 108 ALA A N 1
ATOM 852 C CA . ALA A 1 108 ? -9.198 -6.170 6.872 1.00 76.31 108 ALA A CA 1
ATOM 853 C C . ALA A 1 108 ? -7.865 -6.310 7.606 1.00 76.31 108 ALA A C 1
ATOM 855 O O . ALA A 1 108 ? -7.414 -5.350 8.235 1.00 76.31 108 ALA A O 1
ATOM 856 N N . ARG A 1 109 ? -7.212 -7.478 7.509 1.00 81.19 109 ARG A N 1
ATOM 857 C CA . ARG A 1 109 ? -5.915 -7.713 8.151 1.00 81.19 109 ARG A CA 1
ATOM 858 C C . ARG A 1 109 ? -4.893 -6.671 7.717 1.00 81.19 109 ARG A C 1
ATOM 860 O O . ARG A 1 109 ? -4.307 -5.998 8.567 1.00 81.19 109 ARG A O 1
ATOM 867 N N . ASP A 1 110 ? -4.734 -6.503 6.412 1.00 76.12 110 ASP A N 1
ATOM 868 C CA . ASP A 1 110 ? -3.750 -5.587 5.849 1.00 76.12 110 ASP A CA 1
ATOM 869 C C . ASP A 1 110 ? -4.053 -4.132 6.220 1.00 76.12 110 ASP A C 1
ATOM 871 O O . ASP A 1 110 ? -3.159 -3.376 6.614 1.00 76.12 110 ASP A O 1
ATOM 875 N N . GLU A 1 111 ? -5.316 -3.713 6.141 1.00 81.12 111 GLU A N 1
ATOM 876 C CA . GLU A 1 111 ? -5.723 -2.356 6.513 1.00 81.12 111 GLU A CA 1
ATOM 877 C C . GLU A 1 111 ? -5.441 -2.031 7.983 1.00 81.12 111 GLU A C 1
ATOM 879 O O . GLU A 1 111 ? -4.932 -0.946 8.292 1.00 81.12 111 GLU A O 1
ATOM 884 N N . ILE A 1 112 ? -5.722 -2.976 8.881 1.00 87.56 112 ILE A N 1
ATOM 885 C CA . ILE A 1 112 ? -5.509 -2.826 10.321 1.00 87.56 112 ILE A CA 1
ATOM 886 C C . ILE A 1 112 ? -4.010 -2.799 10.640 1.00 87.56 112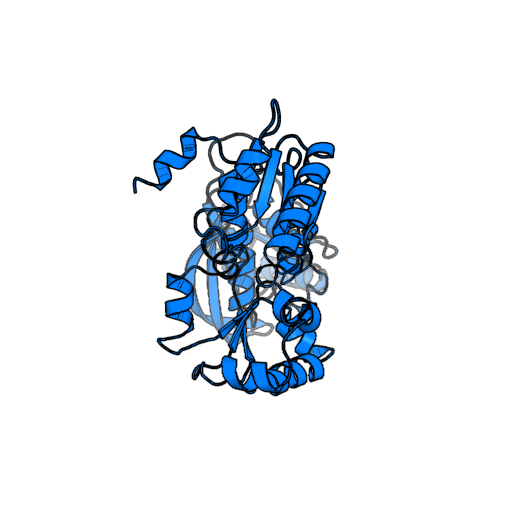 ILE A C 1
ATOM 888 O O . ILE A 1 112 ? -3.546 -1.900 11.349 1.00 87.56 112 ILE A O 1
ATOM 892 N N . GLU A 1 113 ? -3.208 -3.698 10.061 1.00 81.94 113 GLU A N 1
ATOM 893 C CA . GLU A 1 113 ? -1.750 -3.689 10.254 1.00 81.94 113 GLU A CA 1
ATOM 894 C C . GLU A 1 113 ? -1.104 -2.380 9.762 1.00 81.94 113 GLU A C 1
ATOM 896 O O . GLU A 1 113 ? -0.176 -1.839 10.390 1.00 81.94 113 GLU A O 1
ATOM 901 N N . ASN A 1 114 ? -1.650 -1.818 8.677 1.00 76.50 114 ASN A N 1
ATOM 902 C CA . ASN A 1 114 ? -1.261 -0.525 8.120 1.00 76.50 114 ASN A CA 1
ATOM 903 C C . ASN A 1 114 ? -1.646 0.664 9.009 1.00 76.50 114 ASN A C 1
ATOM 905 O O . ASN A 1 114 ? -1.082 1.755 8.844 1.00 76.50 114 ASN A O 1
ATOM 909 N N . ALA A 1 115 ? -2.588 0.491 9.934 1.00 83.56 115 ALA A N 1
ATOM 910 C CA . ALA A 1 115 ? -3.099 1.516 10.836 1.00 83.56 115 ALA A CA 1
ATOM 911 C C . ALA A 1 115 ? -2.494 1.463 12.242 1.00 83.56 115 ALA A C 1
ATOM 913 O O . ALA A 1 115 ? -3.144 1.826 13.206 1.00 83.56 115 ALA A O 1
ATOM 914 N N . ASN A 1 116 ? -1.219 1.091 12.367 1.00 86.88 116 ASN A N 1
ATOM 915 C CA . ASN A 1 116 ? -0.491 1.019 13.643 1.00 86.88 116 ASN A CA 1
ATOM 916 C C . ASN A 1 116 ? -0.936 -0.103 14.588 1.00 86.88 116 ASN A C 1
ATOM 918 O O . ASN A 1 116 ? -0.678 -0.032 15.791 1.00 86.88 116 ASN A O 1
ATOM 922 N N . PHE A 1 117 ? -1.504 -1.173 14.048 1.00 90.81 117 PHE A N 1
ATOM 923 C CA . PHE A 1 117 ? -1.751 -2.398 14.796 1.00 90.81 117 PHE A CA 1
ATOM 924 C C . PHE A 1 117 ? -0.833 -3.525 14.307 1.00 90.81 117 PHE A C 1
ATOM 926 O O . PHE A 1 117 ? -0.255 -3.436 13.220 1.00 90.81 117 PHE A O 1
ATOM 933 N N . TYR A 1 118 ? -0.612 -4.545 15.128 1.00 87.50 118 TYR A N 1
ATOM 934 C CA . TYR A 1 118 ? 0.042 -5.792 14.728 1.00 87.50 118 TYR A CA 1
ATOM 935 C C . TYR A 1 118 ? -0.827 -6.967 15.153 1.00 87.50 118 TYR A C 1
ATOM 937 O O . TYR A 1 118 ? -1.427 -6.917 16.226 1.00 87.50 118 TYR A O 1
ATOM 945 N N . LEU A 1 119 ? -0.932 -7.986 14.301 1.00 91.19 119 LEU A N 1
ATOM 946 C CA . LEU A 1 119 ? -1.706 -9.177 14.619 1.00 91.19 119 LEU A CA 1
ATOM 947 C C . LEU A 1 119 ? -1.023 -9.935 15.767 1.00 91.19 119 LEU A C 1
ATOM 949 O O . LEU A 1 119 ? 0.160 -10.257 15.687 1.00 91.19 119 LEU A O 1
ATOM 953 N N . GLU A 1 120 ? -1.771 -10.192 16.835 1.00 93.31 120 GLU A N 1
ATOM 954 C CA . GLU A 1 120 ? -1.331 -10.972 17.994 1.00 93.31 120 GLU A CA 1
ATOM 955 C C . GLU A 1 120 ? -1.791 -12.426 17.876 1.00 93.31 120 GLU A C 1
ATOM 957 O O . GLU A 1 120 ? -1.017 -13.348 18.125 1.00 93.31 120 GLU A O 1
ATOM 962 N N . SER A 1 121 ? -3.055 -12.644 17.512 1.00 93.38 121 SER A N 1
ATOM 963 C CA . SER A 1 121 ? -3.635 -13.983 17.425 1.00 93.38 121 SER A CA 1
ATOM 964 C C . SER A 1 121 ? -4.851 -14.025 16.507 1.00 93.38 121 SER A C 1
ATOM 966 O O . SER A 1 121 ? -5.473 -13.007 16.204 1.00 93.38 121 SER A O 1
ATOM 968 N N . GLU A 1 122 ? -5.202 -15.231 16.075 1.00 93.94 122 GLU A N 1
ATOM 969 C CA . GLU A 1 122 ? -6.398 -15.502 15.288 1.00 93.94 122 GLU A CA 1
ATOM 970 C C . GLU A 1 122 ? -7.197 -16.610 15.974 1.00 93.94 122 GLU A C 1
ATOM 972 O O . GLU A 1 122 ? -6.635 -17.602 16.442 1.00 93.94 122 GLU A O 1
ATOM 977 N N . HIS A 1 123 ? -8.518 -16.458 16.018 1.00 91.56 123 HIS A N 1
ATOM 978 C CA . HIS A 1 123 ? -9.415 -17.456 16.584 1.00 91.56 123 HIS A CA 1
ATOM 979 C C . HIS A 1 123 ? -10.499 -17.810 15.578 1.00 91.56 123 HIS A C 1
ATOM 981 O O . HIS A 1 123 ? -11.314 -16.972 15.203 1.00 91.56 123 HIS A O 1
ATOM 987 N N . SER A 1 124 ? -10.526 -19.075 15.168 1.00 90.75 124 SER A N 1
ATOM 988 C CA . SER A 1 124 ? -11.620 -19.630 14.375 1.00 90.75 124 SER A CA 1
ATOM 989 C C . SER A 1 124 ? -12.612 -20.324 15.295 1.00 90.75 124 SER A C 1
ATOM 991 O O . SER A 1 124 ? -12.225 -21.119 16.152 1.00 90.75 124 SER A O 1
ATOM 993 N N . GLY A 1 125 ? -13.896 -20.038 15.123 1.00 89.06 125 GLY A N 1
ATOM 994 C CA . GLY A 1 125 ? -14.924 -20.595 15.986 1.00 89.06 125 GLY A CA 1
ATOM 995 C C . GLY A 1 125 ? -16.326 -20.408 15.440 1.00 89.06 125 GLY A C 1
ATOM 996 O O . GLY A 1 125 ? -16.532 -19.921 14.330 1.00 89.06 125 GLY A O 1
ATOM 997 N N . THR A 1 126 ? -17.297 -20.829 16.244 1.00 89.19 126 THR A N 1
ATOM 998 C CA . THR A 1 126 ? -18.705 -20.532 15.985 1.00 89.19 126 THR A CA 1
ATOM 999 C C . THR A 1 126 ? -19.047 -19.214 16.668 1.00 89.19 126 THR A C 1
ATOM 1001 O O . THR A 1 126 ? -18.889 -19.088 17.882 1.00 89.19 126 THR A O 1
ATOM 1004 N N . LEU A 1 127 ? -19.482 -18.235 15.885 1.00 86.62 127 LEU A N 1
ATOM 1005 C CA . LEU A 1 127 ? -19.829 -16.887 16.314 1.00 86.62 127 LEU A CA 1
ATOM 1006 C C . LEU A 1 127 ? -21.346 -16.689 16.229 1.00 86.62 127 LEU A C 1
ATOM 1008 O O . LEU A 1 127 ? -22.023 -17.314 15.416 1.00 86.62 127 LEU A O 1
ATOM 1012 N N . ILE A 1 128 ? -21.875 -15.820 17.091 1.00 84.75 128 ILE A N 1
ATOM 1013 C CA . ILE A 1 128 ? -23.300 -15.479 17.127 1.00 84.75 128 ILE A CA 1
ATOM 1014 C C . ILE A 1 128 ? -23.536 -14.269 16.219 1.00 84.75 128 ILE A C 1
ATOM 1016 O O . ILE A 1 128 ? -23.210 -13.145 16.597 1.00 84.75 128 ILE A O 1
ATOM 1020 N N . HIS A 1 129 ? -24.120 -14.492 15.045 1.00 77.50 129 HIS A N 1
ATOM 1021 C CA . HIS A 1 129 ? -24.532 -13.426 14.131 1.00 77.50 129 HIS A CA 1
ATOM 1022 C C . HIS A 1 129 ? -25.859 -12.779 14.573 1.00 77.50 129 HIS A C 1
ATOM 1024 O O . HIS A 1 129 ? -26.487 -13.185 15.562 1.00 77.50 129 HIS A O 1
ATOM 1030 N N . GLU A 1 130 ? -26.282 -11.722 13.877 1.00 65.75 130 GLU A N 1
ATOM 1031 C CA . GLU A 1 130 ? -27.557 -11.063 14.148 1.00 65.75 130 GLU A CA 1
ATOM 1032 C C . GLU A 1 130 ? -28.718 -12.072 14.138 1.00 65.75 130 GLU A C 1
ATOM 1034 O O . GLU A 1 130 ? -28.740 -13.040 13.384 1.00 65.75 130 GLU A O 1
ATOM 1039 N N . ASN A 1 131 ? -29.688 -11.861 15.033 1.00 63.62 131 ASN A N 1
ATOM 1040 C CA . ASN A 1 131 ? -30.835 -12.748 15.285 1.00 63.62 131 ASN A CA 1
ATOM 1041 C C . ASN A 1 131 ? -30.522 -14.102 15.953 1.00 63.62 131 ASN A C 1
ATOM 1043 O O . ASN A 1 131 ? -31.433 -14.906 16.135 1.00 63.62 131 ASN A O 1
ATOM 1047 N N . GLY A 1 132 ? -29.282 -14.331 16.401 1.00 67.44 132 GLY A N 1
ATOM 1048 C CA . GLY A 1 132 ? -28.916 -15.525 17.173 1.00 67.44 132 GLY A CA 1
ATOM 1049 C C . GLY A 1 132 ? -28.494 -16.721 16.320 1.00 67.44 132 GLY A C 1
ATOM 1050 O O . GLY A 1 132 ? -28.332 -17.817 16.857 1.00 67.44 132 GLY A O 1
ATOM 1051 N N . TYR A 1 133 ? -28.298 -16.521 15.015 1.00 78.75 133 TYR A N 1
ATOM 1052 C CA . TYR A 1 133 ? -27.741 -17.544 14.139 1.00 78.75 133 TYR A CA 1
ATOM 1053 C C . TYR A 1 133 ? -26.279 -17.822 14.485 1.00 78.75 133 TYR A C 1
ATOM 1055 O O . TYR A 1 133 ? -25.514 -16.922 14.829 1.00 78.75 133 TYR A O 1
ATOM 1063 N N . LEU A 1 134 ? -25.906 -19.095 14.405 1.00 84.12 134 LEU A N 1
ATOM 1064 C CA . LEU A 1 134 ? -24.547 -19.556 14.634 1.00 84.12 134 LEU A CA 1
ATOM 1065 C C . LEU A 1 134 ? -23.843 -19.705 13.290 1.00 84.12 134 LEU A C 1
ATOM 1067 O O . LEU A 1 134 ? -24.288 -20.470 12.437 1.00 84.12 134 LEU A O 1
ATOM 1071 N N . GLU A 1 135 ? -22.733 -18.999 13.119 1.00 86.25 135 GLU A N 1
ATOM 1072 C CA . GLU A 1 135 ? -21.942 -19.020 11.890 1.00 86.25 135 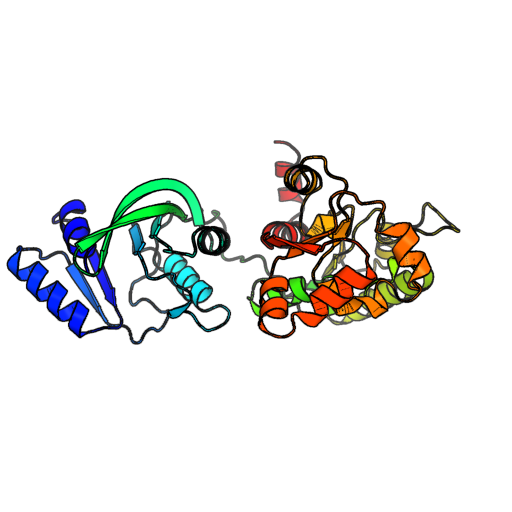GLU A CA 1
ATOM 1073 C C . GLU A 1 135 ? -20.486 -19.348 12.210 1.00 86.25 135 GLU A C 1
ATOM 1075 O O . GLU A 1 135 ? -19.957 -18.949 13.248 1.00 86.25 135 GLU A O 1
ATOM 1080 N N . LYS A 1 136 ? -19.810 -20.078 11.318 1.00 86.81 136 LYS A N 1
ATOM 1081 C CA . LYS A 1 136 ? -18.353 -20.199 11.409 1.00 86.81 136 LYS A CA 1
ATOM 1082 C C . LYS A 1 136 ? -17.736 -18.866 11.009 1.00 86.81 136 LYS A C 1
ATOM 1084 O O . LYS A 1 136 ? -18.070 -18.332 9.957 1.00 86.81 136 LYS A O 1
ATOM 1089 N N . GLY A 1 137 ? -16.818 -18.364 11.820 1.00 86.94 137 GLY A N 1
ATOM 1090 C CA . GLY A 1 137 ? -16.102 -17.133 11.522 1.00 86.94 137 GLY A CA 1
ATOM 1091 C C . GLY A 1 137 ? -14.720 -17.108 12.152 1.00 86.94 137 GLY A C 1
ATOM 1092 O O . GLY A 1 137 ? -14.385 -17.931 13.011 1.00 86.94 137 GLY A O 1
ATOM 1093 N N . GLN A 1 138 ? -13.926 -16.148 11.696 1.00 89.38 138 GLN A N 1
ATOM 1094 C CA . GLN A 1 138 ? -12.576 -15.899 12.170 1.00 89.38 138 GLN A CA 1
ATOM 1095 C C . GLN A 1 138 ? -12.526 -14.524 12.833 1.00 89.38 138 GLN A C 1
ATOM 1097 O O . GLN A 1 138 ? -12.943 -13.521 12.253 1.00 89.38 138 GLN A O 1
ATOM 1102 N N . VAL A 1 139 ? -12.025 -14.494 14.063 1.00 92.31 139 VAL A N 1
ATOM 1103 C CA . VAL A 1 139 ? -11.740 -13.272 14.812 1.00 92.31 139 VAL A CA 1
ATOM 1104 C C . VAL A 1 139 ? -10.240 -13.029 14.765 1.00 92.31 139 VAL A C 1
ATOM 1106 O O . VAL A 1 139 ? -9.450 -13.907 15.115 1.00 92.31 139 VAL A O 1
ATOM 1109 N N . LEU A 1 140 ? -9.857 -11.832 14.341 1.00 93.12 140 LEU A N 1
ATOM 1110 C CA . LEU A 1 140 ? -8.480 -11.368 14.280 1.00 93.12 140 LEU A CA 1
ATOM 1111 C C . LEU A 1 140 ? -8.226 -10.441 15.471 1.00 93.12 140 LEU A C 1
ATOM 1113 O O . LEU A 1 140 ? -8.902 -9.422 15.627 1.00 93.12 140 LEU A O 1
ATOM 1117 N N . ASN A 1 141 ? -7.265 -10.792 16.317 1.00 96.00 141 ASN A N 1
ATOM 1118 C CA . ASN A 1 141 ? -6.887 -10.007 17.485 1.00 96.00 141 ASN A CA 1
ATOM 1119 C C . ASN A 1 141 ? -5.580 -9.279 17.213 1.00 96.00 141 ASN A C 1
ATOM 1121 O O . ASN A 1 141 ? -4.547 -9.900 16.967 1.00 96.00 141 ASN A O 1
ATOM 1125 N N . PHE A 1 142 ? -5.621 -7.958 17.310 1.00 95.50 142 PHE A N 1
ATOM 1126 C CA . PHE A 1 142 ? -4.475 -7.091 17.116 1.00 95.50 142 PHE A CA 1
ATOM 1127 C C . PHE A 1 142 ? -4.130 -6.333 18.389 1.00 95.50 142 PHE A C 1
ATOM 1129 O O . PHE A 1 142 ? -4.978 -6.078 19.242 1.00 95.50 142 PHE A O 1
ATOM 1136 N N . ARG A 1 143 ? -2.887 -5.879 18.462 1.00 95.44 143 ARG A N 1
ATOM 1137 C CA . ARG A 1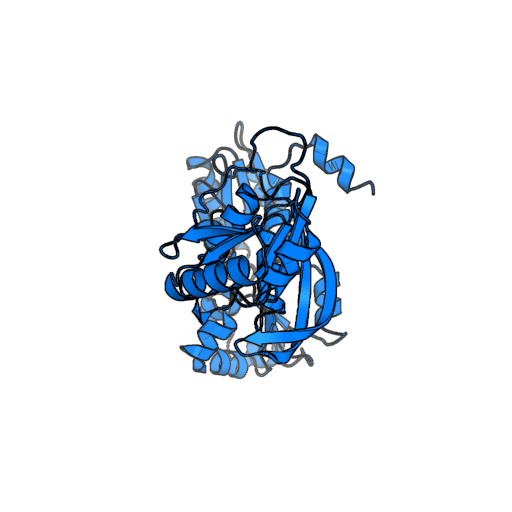 143 ? -2.400 -4.967 19.493 1.00 95.44 143 ARG A CA 1
ATOM 1138 C C . ARG A 1 143 ? -2.005 -3.640 18.881 1.00 95.44 143 ARG A C 1
ATOM 1140 O O . ARG A 1 143 ? -1.431 -3.595 17.788 1.00 95.44 143 ARG A O 1
ATOM 1147 N N . LYS A 1 144 ? -2.277 -2.538 19.586 1.00 92.38 144 LYS A N 1
ATOM 1148 C CA . LYS A 1 144 ? -1.740 -1.223 19.205 1.00 92.38 144 LYS A CA 1
ATOM 1149 C C . LYS A 1 144 ? -0.219 -1.271 19.313 1.00 92.38 144 LYS A C 1
ATOM 1151 O O . LYS A 1 144 ? 0.319 -1.519 20.390 1.00 92.38 144 LYS A O 1
ATOM 1156 N N . LYS A 1 145 ? 0.477 -1.005 18.203 1.00 83.62 145 LYS A N 1
ATOM 1157 C CA . LYS A 1 145 ? 1.942 -0.913 18.186 1.00 83.62 145 LYS A CA 1
ATOM 1158 C C . LYS A 1 145 ? 2.373 0.096 19.261 1.00 83.62 145 LYS A C 1
ATOM 1160 O O . LYS A 1 145 ? 1.771 1.175 19.331 1.00 83.62 145 LYS A O 1
ATOM 1165 N N . PRO A 1 146 ? 3.386 -0.221 20.091 1.00 71.69 146 PRO A N 1
ATOM 1166 C CA . PRO A 1 146 ? 3.894 0.718 21.078 1.00 71.69 146 PRO A CA 1
ATOM 1167 C C . PRO A 1 146 ? 4.183 2.045 20.389 1.00 71.69 146 PRO A C 1
ATOM 1169 O O . PRO A 1 146 ? 4.859 2.069 19.355 1.00 71.69 146 PRO A O 1
ATOM 1172 N N . ARG A 1 147 ? 3.671 3.154 20.942 1.00 57.50 147 ARG A N 1
ATOM 1173 C CA . ARG A 1 147 ? 4.162 4.472 20.533 1.00 57.50 147 ARG A CA 1
ATOM 1174 C C . ARG A 1 147 ? 5.670 4.414 20.743 1.00 57.50 147 ARG A C 1
ATOM 1176 O O . ARG A 1 147 ? 6.117 4.197 21.870 1.00 57.50 147 ARG A O 1
ATOM 1183 N N . ALA A 1 148 ? 6.445 4.528 19.663 1.00 48.22 148 ALA A N 1
ATOM 1184 C CA . ALA A 1 148 ? 7.882 4.687 19.793 1.00 48.22 148 ALA A CA 1
ATOM 1185 C C . ALA A 1 148 ? 8.089 5.818 20.807 1.00 48.22 148 ALA A C 1
ATOM 1187 O O . ALA A 1 148 ? 7.476 6.877 20.663 1.00 48.22 148 ALA A O 1
ATOM 1188 N N . LYS A 1 149 ? 8.859 5.579 21.876 1.00 37.84 149 LYS A N 1
ATOM 1189 C CA . LYS A 1 149 ? 9.279 6.654 22.779 1.00 37.84 149 LYS A CA 1
ATOM 1190 C C . LYS A 1 149 ? 10.145 7.595 21.954 1.00 37.84 149 LYS A C 1
ATOM 1192 O O . LYS A 1 149 ? 11.339 7.360 21.859 1.00 37.84 149 LYS A O 1
ATOM 1197 N N . ASN A 1 150 ? 9.512 8.551 21.286 1.00 35.94 150 ASN A N 1
ATOM 1198 C CA . ASN A 1 150 ? 10.046 9.780 20.728 1.00 35.94 150 ASN A CA 1
ATOM 1199 C C . ASN A 1 150 ? 8.860 10.557 20.144 1.00 35.94 150 ASN A C 1
ATOM 1201 O O . ASN A 1 150 ? 8.127 10.032 19.312 1.00 35.94 150 ASN A O 1
ATOM 1205 N N . VAL A 1 151 ? 8.676 11.762 20.691 1.00 36.59 151 VAL A N 1
ATOM 1206 C CA . VAL A 1 151 ? 8.196 13.012 20.080 1.00 36.59 151 VAL A CA 1
ATOM 1207 C C . VAL A 1 151 ? 7.533 12.866 18.711 1.00 36.59 151 VAL A C 1
ATOM 1209 O O . VAL A 1 151 ? 8.118 12.281 17.808 1.00 36.59 151 VAL A O 1
ATOM 1212 N N . GLU A 1 152 ? 6.355 13.477 18.560 1.00 35.25 152 GLU A N 1
ATOM 1213 C CA . GLU A 1 152 ? 5.738 13.861 17.286 1.00 35.25 152 GLU A CA 1
ATOM 1214 C C . GLU A 1 152 ? 6.750 13.997 16.138 1.00 35.25 152 GLU A C 1
ATOM 1216 O O . GLU A 1 152 ? 7.369 15.030 15.927 1.00 35.25 152 GLU A O 1
ATOM 1221 N N . ASN A 1 153 ? 6.936 12.911 15.404 1.00 43.94 153 ASN A N 1
ATOM 1222 C CA . ASN A 1 153 ? 7.537 12.912 14.087 1.00 43.94 153 ASN A CA 1
ATOM 1223 C C . ASN A 1 153 ? 6.937 11.704 13.382 1.00 43.94 153 ASN A C 1
ATOM 1225 O O . ASN A 1 153 ? 7.538 10.634 13.268 1.00 43.94 153 ASN A O 1
ATOM 1229 N N . ARG A 1 154 ? 5.690 11.869 12.916 1.00 56.91 154 ARG A N 1
ATOM 1230 C CA . ARG A 1 154 ? 5.283 11.129 11.721 1.00 56.91 154 ARG A CA 1
ATOM 1231 C C . ARG A 1 154 ? 6.364 11.434 10.695 1.00 56.91 154 ARG A C 1
ATOM 1233 O O . ARG A 1 154 ? 6.627 12.602 10.430 1.00 56.91 154 ARG A O 1
ATOM 1240 N N . ALA A 1 155 ? 7.047 10.403 10.219 1.00 70.56 155 ALA A N 1
ATOM 1241 C CA . ALA A 1 155 ? 8.088 10.582 9.229 1.00 70.56 155 ALA A CA 1
ATOM 1242 C C . ALA A 1 155 ? 7.441 11.278 8.017 1.00 70.56 155 ALA A C 1
ATOM 1244 O O . ALA A 1 155 ? 6.528 10.719 7.413 1.00 70.56 155 ALA A O 1
ATOM 1245 N N . SER A 1 156 ? 7.826 12.531 7.776 1.00 85.06 156 SER A N 1
ATOM 1246 C CA . SER A 1 156 ? 7.223 13.400 6.768 1.00 85.06 156 SER A CA 1
ATOM 1247 C C . SER A 1 156 ? 8.187 13.567 5.608 1.00 85.06 156 SER A C 1
ATOM 1249 O O . SER A 1 156 ? 9.405 13.661 5.776 1.00 85.06 156 SER A O 1
ATOM 1251 N N . PHE A 1 157 ? 7.611 13.614 4.419 1.00 92.50 157 PHE A N 1
ATOM 1252 C CA . PHE A 1 157 ? 8.282 13.859 3.162 1.00 92.50 157 PHE A CA 1
ATOM 1253 C C . PHE A 1 157 ? 8.140 15.329 2.727 1.00 92.50 157 PHE A C 1
ATOM 1255 O O . PHE A 1 157 ? 8.538 15.660 1.615 1.00 92.50 157 PHE A O 1
ATOM 1262 N N . GLN A 1 158 ? 7.640 16.242 3.572 1.00 91.56 158 GLN A N 1
ATOM 1263 C CA . GLN A 1 158 ? 7.436 17.661 3.218 1.00 91.56 158 GLN A CA 1
ATOM 1264 C C . GLN A 1 158 ? 8.700 18.422 2.817 1.00 91.56 158 GLN A C 1
ATOM 1266 O O . GLN A 1 158 ? 8.597 19.458 2.167 1.00 91.56 158 GLN A O 1
ATOM 1271 N N . ASP A 1 159 ? 9.886 17.921 3.149 1.00 91.69 159 ASP A N 1
ATOM 1272 C CA . ASP A 1 159 ? 11.162 18.477 2.683 1.00 91.69 159 ASP A CA 1
ATOM 1273 C C . ASP A 1 159 ? 11.798 17.649 1.563 1.00 91.69 159 ASP A C 1
ATOM 1275 O O . ASP A 1 159 ? 12.984 17.806 1.262 1.00 91.69 159 ASP A O 1
ATOM 1279 N N . TYR A 1 160 ? 11.006 16.768 0.947 1.00 96.56 160 TYR A N 1
ATOM 1280 C CA . TYR A 1 160 ? 11.421 15.849 -0.098 1.00 96.56 160 TYR A CA 1
ATOM 1281 C C . TYR A 1 160 ? 10.653 16.070 -1.404 1.00 96.56 160 TYR A C 1
ATOM 1283 O O . TYR A 1 160 ? 9.463 16.403 -1.433 1.00 96.56 160 TYR A O 1
ATOM 1291 N N . ALA A 1 161 ? 11.348 15.814 -2.506 1.00 97.94 161 ALA A N 1
ATOM 1292 C CA . ALA A 1 161 ? 10.766 15.538 -3.807 1.00 97.94 161 ALA A CA 1
ATOM 1293 C C . ALA A 1 161 ? 11.064 14.084 -4.196 1.00 97.94 161 ALA A C 1
ATOM 1295 O O . ALA A 1 161 ? 12.101 13.525 -3.845 1.00 97.94 161 ALA A O 1
ATOM 1296 N N . ILE A 1 162 ? 10.151 13.460 -4.931 1.00 98.25 162 ILE A N 1
ATOM 1297 C CA . ILE A 1 162 ? 10.279 12.075 -5.387 1.00 98.25 162 ILE A CA 1
ATOM 1298 C C . ILE A 1 162 ? 10.463 12.070 -6.901 1.00 98.25 162 ILE A C 1
ATOM 1300 O O . ILE A 1 162 ? 9.708 12.731 -7.616 1.00 98.25 162 ILE A O 1
ATOM 1304 N N . VAL A 1 163 ? 11.428 11.298 -7.398 1.00 98.31 163 VAL A N 1
ATOM 1305 C CA . VAL A 1 163 ? 11.618 11.036 -8.831 1.00 98.31 163 VAL A CA 1
ATOM 1306 C C . VAL A 1 163 ? 11.488 9.538 -9.074 1.00 98.31 163 VAL A C 1
ATOM 1308 O O . VAL A 1 163 ? 12.265 8.756 -8.536 1.00 98.31 163 VAL A O 1
ATOM 1311 N N . ALA A 1 164 ? 10.514 9.118 -9.876 1.00 96.81 164 ALA A N 1
ATOM 1312 C CA . ALA A 1 164 ? 10.171 7.707 -10.043 1.00 96.81 164 ALA A CA 1
ATOM 1313 C C . ALA A 1 164 ? 9.970 7.305 -11.508 1.00 96.81 164 ALA A C 1
ATOM 1315 O O . ALA A 1 164 ? 9.674 8.135 -12.371 1.00 96.81 164 ALA A O 1
ATOM 1316 N N . CYS A 1 165 ? 10.073 6.004 -11.786 1.00 92.75 165 CYS A N 1
ATOM 1317 C CA . CYS A 1 165 ? 9.588 5.448 -13.046 1.00 92.75 165 CYS A CA 1
ATOM 1318 C C . CYS A 1 165 ? 8.059 5.572 -13.121 1.00 92.75 165 CYS A C 1
ATOM 1320 O O . CYS A 1 165 ? 7.356 5.250 -12.161 1.00 92.75 165 CYS A O 1
ATOM 1322 N N . GLY A 1 166 ? 7.527 5.971 -14.278 1.00 93.19 166 GLY A N 1
ATOM 1323 C CA . GLY A 1 166 ? 6.081 6.079 -14.483 1.00 93.19 166 GLY A CA 1
ATOM 1324 C C . GLY A 1 166 ? 5.308 4.765 -14.295 1.00 93.19 166 GLY A C 1
ATOM 1325 O O . GLY A 1 166 ? 4.106 4.810 -14.062 1.00 93.19 166 GLY A O 1
ATOM 1326 N N . THR A 1 167 ? 5.973 3.604 -14.328 1.00 91.62 167 THR A N 1
ATOM 1327 C CA . THR A 1 167 ? 5.343 2.301 -14.040 1.00 91.62 167 THR A CA 1
ATOM 1328 C C . THR A 1 167 ? 4.886 2.139 -12.588 1.00 91.62 167 THR A C 1
ATOM 1330 O O . THR A 1 167 ? 4.094 1.241 -12.331 1.00 91.62 167 THR A O 1
ATOM 1333 N N . LEU A 1 168 ? 5.382 2.964 -11.655 1.00 93.94 168 LEU A N 1
ATOM 1334 C CA . LEU A 1 168 ? 4.955 2.977 -10.246 1.00 93.94 168 LEU A CA 1
ATOM 1335 C C . LEU A 1 168 ? 4.092 4.186 -9.879 1.00 93.94 168 LEU A C 1
ATOM 1337 O O . LEU A 1 168 ? 3.914 4.514 -8.703 1.00 93.94 168 LEU A O 1
ATOM 1341 N N . ASN A 1 169 ? 3.583 4.910 -10.875 1.00 95.06 169 ASN A N 1
ATOM 1342 C CA . ASN A 1 169 ? 2.792 6.096 -10.585 1.00 95.06 169 ASN A CA 1
ATOM 1343 C C . ASN A 1 169 ? 1.466 5.765 -9.885 1.00 95.06 169 ASN A C 1
ATOM 1345 O O . ASN A 1 169 ? 0.966 6.603 -9.142 1.00 95.06 169 ASN A O 1
ATOM 1349 N N . LEU A 1 170 ? 0.907 4.570 -10.082 1.00 94.56 170 LEU A N 1
ATOM 1350 C CA . LEU A 1 170 ? -0.357 4.173 -9.477 1.00 94.56 170 LEU A CA 1
ATOM 1351 C C . LEU A 1 170 ? -0.175 3.977 -7.972 1.00 94.56 170 LEU A C 1
ATOM 1353 O O . LEU A 1 170 ? -0.920 4.546 -7.179 1.00 94.56 170 LEU A O 1
ATOM 1357 N N . GLU A 1 171 ? 0.875 3.261 -7.584 1.00 95.38 171 GLU A N 1
ATOM 1358 C CA . GLU A 1 171 ? 1.227 2.970 -6.199 1.00 95.38 171 GLU A CA 1
ATOM 1359 C C . GLU A 1 171 ? 1.678 4.232 -5.456 1.00 95.38 171 GLU A C 1
ATOM 1361 O O . GLU A 1 171 ? 1.212 4.506 -4.350 1.00 95.38 171 GLU A O 1
ATOM 1366 N N . LEU A 1 172 ? 2.536 5.053 -6.071 1.00 96.38 172 LEU A N 1
ATOM 1367 C CA . LEU A 1 172 ? 3.021 6.292 -5.455 1.00 96.38 172 LEU A CA 1
ATOM 1368 C C . LEU A 1 172 ? 1.927 7.358 -5.331 1.00 96.38 172 LEU A C 1
ATOM 1370 O O . LEU A 1 172 ? 1.867 8.048 -4.313 1.00 96.38 172 LEU A O 1
ATOM 1374 N N . ASN A 1 173 ? 1.037 7.486 -6.322 1.00 93.75 173 ASN A N 1
ATOM 1375 C CA . ASN A 1 173 ? -0.108 8.389 -6.196 1.00 93.75 173 ASN A CA 1
ATOM 1376 C C . ASN A 1 173 ? -1.097 7.879 -5.143 1.00 93.75 173 ASN A C 1
ATOM 1378 O O . ASN A 1 173 ? -1.577 8.686 -4.360 1.00 93.75 173 ASN A O 1
ATOM 1382 N N . TYR A 1 174 ? -1.328 6.566 -5.034 1.00 90.44 174 TYR A N 1
ATOM 1383 C CA . TYR A 1 174 ? -2.145 6.016 -3.949 1.00 90.44 174 TYR A CA 1
ATOM 1384 C C . TYR A 1 174 ? -1.552 6.331 -2.565 1.00 90.44 174 TYR A C 1
ATOM 1386 O O . TYR A 1 174 ? -2.275 6.731 -1.652 1.00 90.44 174 TYR A O 1
ATOM 1394 N N . LEU A 1 175 ? -0.229 6.218 -2.392 1.00 88.50 175 LEU A N 1
ATOM 1395 C CA . LEU A 1 175 ? 0.446 6.612 -1.147 1.00 88.50 175 LEU A CA 1
ATOM 1396 C C . LEU A 1 175 ? 0.306 8.110 -0.844 1.00 88.50 175 LEU A C 1
ATOM 1398 O O . LEU A 1 175 ? 0.184 8.490 0.320 1.00 88.50 175 LEU A O 1
ATOM 1402 N N . ARG A 1 176 ? 0.304 8.961 -1.871 1.00 87.88 176 ARG A N 1
ATOM 1403 C CA . ARG A 1 176 ? 0.060 10.399 -1.714 1.00 87.88 176 ARG A CA 1
ATOM 1404 C C . ARG A 1 176 ? -1.388 10.676 -1.320 1.00 87.88 176 ARG A C 1
ATOM 1406 O O . ARG A 1 176 ? -1.633 11.388 -0.353 1.00 87.88 176 ARG A O 1
ATOM 1413 N N . ASP A 1 177 ? -2.338 10.093 -2.040 1.00 81.38 177 ASP A N 1
ATOM 1414 C CA . ASP A 1 177 ? -3.768 10.349 -1.866 1.00 81.38 177 ASP A CA 1
ATOM 1415 C C . ASP A 1 177 ? -4.289 9.760 -0.536 1.00 81.38 177 ASP A C 1
ATOM 1417 O O . ASP A 1 177 ? -5.204 10.307 0.073 1.00 81.38 177 ASP A O 1
ATOM 1421 N N . SER A 1 178 ? -3.648 8.700 -0.025 1.00 79.25 178 SER A N 1
ATOM 1422 C CA . SER A 1 178 ? -3.879 8.158 1.327 1.00 79.25 178 SER A CA 1
ATOM 1423 C C . SER A 1 178 ? -3.206 8.961 2.452 1.00 79.25 178 SER A C 1
ATOM 1425 O O . SER A 1 178 ? -3.356 8.614 3.624 1.00 79.25 178 SER A O 1
ATOM 1427 N N . GLY A 1 179 ? -2.463 10.023 2.124 1.00 79.06 179 GLY A N 1
ATOM 1428 C CA . GLY A 1 179 ? -1.805 10.904 3.091 1.00 79.06 179 GLY A CA 1
ATOM 1429 C C . GLY A 1 179 ? -0.513 10.351 3.701 1.00 79.06 179 GLY A C 1
ATOM 1430 O O . GLY A 1 179 ? 0.021 10.954 4.628 1.00 79.06 179 GLY A O 1
ATOM 1431 N N . PHE A 1 180 ? 0.003 9.220 3.210 1.00 85.44 180 PHE A N 1
ATOM 1432 C CA . PHE A 1 180 ? 1.286 8.674 3.664 1.00 85.44 180 PHE A CA 1
ATOM 1433 C C . PHE A 1 180 ? 2.483 9.416 3.053 1.00 85.44 180 PHE A C 1
ATOM 1435 O O . PHE A 1 180 ? 3.473 9.651 3.740 1.00 85.44 180 PHE A O 1
ATOM 1442 N N . LEU A 1 181 ? 2.407 9.750 1.761 1.00 89.44 181 LEU A N 1
ATOM 1443 C CA . LEU A 1 181 ? 3.473 10.415 1.010 1.00 89.44 181 LEU A CA 1
ATOM 1444 C C . LEU A 1 181 ? 3.130 11.894 0.791 1.00 89.44 181 LEU A C 1
ATOM 1446 O O . LEU A 1 181 ? 2.579 12.269 -0.242 1.00 89.44 181 LEU A O 1
ATOM 1450 N N . ASP A 1 182 ? 3.492 12.742 1.749 1.00 90.75 182 ASP A N 1
ATOM 1451 C CA . ASP A 1 182 ? 3.278 14.197 1.742 1.00 90.75 182 ASP A CA 1
ATOM 1452 C C . ASP A 1 182 ? 4.443 14.981 1.099 1.00 90.75 182 ASP A C 1
ATOM 1454 O O . ASP A 1 182 ? 4.767 16.100 1.498 1.00 90.75 182 ASP A O 1
ATOM 1458 N N . ALA A 1 183 ? 5.082 14.394 0.081 1.00 94.69 183 ALA A N 1
ATOM 1459 C CA . ALA A 1 183 ? 6.193 15.012 -0.641 1.00 94.69 183 ALA A CA 1
ATOM 1460 C C . ALA A 1 183 ? 5.770 16.279 -1.400 1.00 94.69 183 ALA A C 1
ATOM 1462 O O . ALA A 1 183 ? 4.714 16.300 -2.036 1.00 94.69 183 ALA A O 1
ATOM 1463 N N . ARG A 1 184 ? 6.634 17.309 -1.441 1.00 95.38 184 ARG A N 1
ATOM 1464 C CA . ARG A 1 184 ? 6.342 18.577 -2.156 1.00 95.38 184 ARG A CA 1
ATOM 1465 C C . ARG A 1 184 ? 6.037 18.358 -3.627 1.00 95.38 184 ARG A C 1
ATOM 1467 O O . ARG A 1 184 ? 5.237 19.076 -4.229 1.00 95.38 184 ARG A O 1
ATOM 1474 N N . LYS A 1 185 ? 6.724 17.389 -4.228 1.00 97.25 185 LYS A N 1
ATOM 1475 C CA . LYS A 1 185 ? 6.521 17.013 -5.620 1.00 97.25 185 LYS A CA 1
ATOM 1476 C C . LYS A 1 185 ? 6.849 15.546 -5.836 1.00 97.25 185 LYS A C 1
ATOM 1478 O O . LYS A 1 185 ? 7.857 15.054 -5.341 1.00 97.25 185 LYS A O 1
ATOM 1483 N N . VAL A 1 186 ? 6.030 14.882 -6.644 1.00 97.81 186 VAL A N 1
ATOM 1484 C CA . VAL A 1 186 ? 6.329 13.566 -7.215 1.00 97.81 186 VAL A CA 1
ATOM 1485 C C . VAL A 1 186 ? 6.415 13.732 -8.729 1.00 97.81 186 VAL A C 1
ATOM 1487 O O . VAL A 1 186 ? 5.478 14.228 -9.358 1.00 97.81 186 VAL A O 1
ATOM 1490 N N . LEU A 1 187 ? 7.564 13.384 -9.296 1.00 98.12 187 LEU A N 1
ATOM 1491 C CA . LEU A 1 187 ? 7.896 13.523 -10.707 1.00 98.12 187 LEU A CA 1
ATOM 1492 C C . LEU A 1 187 ? 8.142 12.146 -11.312 1.00 98.12 187 LEU A C 1
ATOM 1494 O O . LEU A 1 187 ? 8.779 11.289 -10.701 1.00 98.12 187 LEU A O 1
ATOM 1498 N N . TYR A 1 188 ? 7.663 11.956 -12.537 1.00 97.38 188 TYR A N 1
ATOM 1499 C CA . TYR A 1 188 ? 7.746 10.679 -13.231 1.00 97.38 188 TYR A CA 1
ATOM 1500 C C . TYR A 1 188 ? 8.516 10.814 -14.541 1.00 97.38 188 TYR A C 1
ATOM 1502 O O . TYR A 1 188 ? 8.344 11.776 -15.297 1.00 97.38 188 TYR A O 1
ATOM 1510 N N . THR A 1 189 ? 9.357 9.831 -14.832 1.00 95.62 189 THR A N 1
ATOM 1511 C CA . THR A 1 189 ? 9.820 9.575 -16.200 1.00 95.62 189 THR A CA 1
ATOM 1512 C C . THR A 1 189 ? 8.757 8.792 -16.970 1.00 95.62 189 THR A C 1
ATOM 1514 O O . THR A 1 189 ? 7.815 8.237 -16.388 1.00 95.62 189 THR A O 1
ATOM 1517 N N . LYS A 1 190 ? 8.888 8.742 -18.298 1.00 93.50 190 LYS A N 1
ATOM 1518 C CA . LYS A 1 190 ? 7.993 7.944 -19.136 1.00 93.50 190 LYS A CA 1
ATOM 1519 C C . LYS A 1 190 ? 8.118 6.455 -18.744 1.00 93.50 190 LYS A C 1
ATOM 1521 O O . LYS A 1 190 ? 9.243 5.979 -18.581 1.00 93.50 190 LYS A O 1
ATOM 1526 N N . PRO A 1 191 ? 7.004 5.714 -18.577 1.00 91.81 191 PRO A N 1
ATOM 1527 C CA . PRO A 1 191 ? 7.052 4.280 -18.289 1.00 91.81 191 PRO A CA 1
ATOM 1528 C C . PRO A 1 191 ? 7.894 3.520 -19.326 1.00 91.81 191 PRO A C 1
ATOM 1530 O O . PRO A 1 191 ? 7.914 3.904 -20.496 1.00 91.81 191 PRO A O 1
ATOM 1533 N N . GLY A 1 192 ? 8.589 2.462 -18.897 1.00 84.00 192 GLY A N 1
ATOM 1534 C CA . GLY A 1 192 ? 9.254 1.527 -19.816 1.00 84.00 192 GLY A CA 1
ATOM 1535 C C . GLY A 1 192 ? 10.612 1.937 -20.381 1.00 84.00 192 GLY A C 1
ATOM 1536 O O . GLY A 1 192 ? 11.231 1.150 -21.078 1.00 84.00 192 GLY A O 1
ATOM 1537 N N . ARG A 1 193 ? 11.139 3.133 -20.080 1.00 88.19 193 ARG A N 1
ATOM 1538 C CA . ARG A 1 193 ? 12.367 3.634 -20.740 1.00 88.19 193 ARG A CA 1
ATOM 1539 C C . ARG A 1 193 ? 13.649 2.838 -20.450 1.00 88.19 193 ARG A C 1
ATOM 1541 O O . ARG A 1 193 ? 14.683 3.184 -21.005 1.00 88.19 193 ARG A O 1
ATOM 1548 N N . HIS A 1 194 ? 13.615 1.784 -19.632 1.00 82.44 194 HIS A N 1
ATOM 1549 C CA . HIS A 1 194 ? 14.775 0.903 -19.457 1.00 82.44 194 HIS A CA 1
ATOM 1550 C C . HIS A 1 194 ? 15.175 0.193 -20.764 1.00 82.44 194 HIS A C 1
ATOM 1552 O O . HIS A 1 194 ? 16.340 -0.158 -20.911 1.00 82.44 194 HIS A O 1
ATOM 1558 N N . GLU A 1 195 ? 14.247 0.055 -21.720 1.00 80.44 195 GLU A N 1
ATOM 1559 C CA . GLU A 1 195 ? 14.532 -0.437 -23.077 1.00 80.44 195 GLU A CA 1
ATOM 1560 C C . GLU A 1 195 ? 15.319 0.576 -23.930 1.00 80.44 195 GLU A C 1
ATOM 1562 O O . GLU A 1 195 ? 16.002 0.195 -24.875 1.00 80.44 195 GLU A O 1
ATOM 1567 N N . VAL A 1 196 ? 15.285 1.868 -23.571 1.00 86.69 196 VAL A N 1
ATOM 1568 C CA . VAL A 1 196 ? 15.990 2.954 -24.274 1.00 86.69 196 VAL A CA 1
ATOM 1569 C C . VAL A 1 196 ? 16.873 3.736 -23.283 1.00 86.69 196 VAL A C 1
ATOM 1571 O O . VAL A 1 196 ? 16.525 4.853 -22.879 1.00 86.69 196 VAL A O 1
ATOM 1574 N N . PRO A 1 197 ? 18.040 3.189 -22.875 1.00 86.25 197 PRO A N 1
ATOM 1575 C CA . PRO A 1 197 ? 18.855 3.735 -21.783 1.00 86.25 197 PRO A CA 1
ATOM 1576 C C . PRO A 1 197 ? 19.214 5.218 -21.941 1.00 86.25 197 PRO A C 1
ATOM 1578 O O . PRO A 1 197 ? 19.129 5.979 -20.978 1.00 86.25 197 PRO A O 1
ATOM 1581 N N . ARG A 1 198 ? 19.547 5.666 -23.160 1.00 88.69 198 ARG A N 1
ATOM 1582 C CA . ARG A 1 198 ? 19.893 7.075 -23.432 1.00 88.69 198 ARG A CA 1
ATOM 1583 C C . ARG A 1 198 ? 18.734 8.031 -23.135 1.00 88.69 198 ARG A C 1
ATOM 1585 O O . ARG A 1 198 ? 18.942 9.088 -22.541 1.00 88.69 198 ARG A O 1
ATOM 1592 N N . GLU A 1 199 ? 17.508 7.658 -23.506 1.00 90.94 199 GLU A N 1
ATOM 1593 C CA . GLU A 1 199 ? 16.321 8.450 -23.171 1.00 90.94 199 GLU A CA 1
ATOM 1594 C C . GLU A 1 199 ? 16.033 8.422 -21.672 1.00 90.94 199 GLU A C 1
ATOM 1596 O O . GLU A 1 199 ? 15.699 9.459 -21.097 1.00 90.94 199 GLU A O 1
ATOM 1601 N N . LEU A 1 200 ? 16.154 7.253 -21.036 1.00 91.81 200 LEU A N 1
ATOM 1602 C CA . LEU A 1 200 ? 15.940 7.118 -19.599 1.00 91.81 200 LEU A CA 1
ATOM 1603 C C . LEU A 1 200 ? 16.876 8.026 -18.804 1.00 91.81 200 LEU A C 1
ATOM 1605 O O . LEU A 1 200 ? 16.414 8.733 -17.912 1.00 91.81 200 LEU A O 1
ATOM 1609 N N . GLU A 1 201 ? 18.165 8.028 -19.133 1.00 94.00 201 GLU A N 1
ATOM 1610 C CA . GLU A 1 201 ? 19.157 8.870 -18.469 1.00 94.00 201 GLU A CA 1
ATOM 1611 C C . GLU A 1 201 ? 18.844 10.355 -18.643 1.00 94.00 201 GLU A C 1
ATOM 1613 O O . GLU A 1 201 ? 18.756 11.081 -17.654 1.00 94.00 201 GLU A O 1
ATOM 1618 N N . SER A 1 202 ? 18.582 10.793 -19.879 1.00 95.44 202 SER A N 1
ATOM 1619 C CA . SER A 1 202 ? 18.204 12.182 -20.160 1.00 95.44 202 SER A CA 1
ATOM 1620 C C . SER A 1 202 ? 16.961 12.604 -19.367 1.00 95.44 202 SER A C 1
ATOM 1622 O O . SER A 1 202 ? 16.926 13.679 -18.761 1.00 95.44 202 SER A O 1
ATOM 1624 N N . GLN A 1 203 ? 15.943 11.740 -19.308 1.00 96.31 203 GLN A N 1
ATOM 1625 C CA . GLN A 1 203 ? 14.729 12.011 -18.543 1.00 96.31 203 GLN A CA 1
ATOM 1626 C C . GLN A 1 203 ? 14.977 12.011 -17.035 1.00 96.31 203 GLN A C 1
ATOM 1628 O O . GLN A 1 203 ? 14.437 12.877 -16.350 1.00 96.31 203 GLN A O 1
ATOM 1633 N N . LEU A 1 204 ? 15.776 11.080 -16.512 1.00 96.19 204 LEU A N 1
ATOM 1634 C CA . LEU A 1 204 ? 16.102 11.009 -15.091 1.00 96.19 204 LEU A CA 1
ATOM 1635 C C . LEU A 1 204 ? 16.842 12.271 -14.642 1.00 96.19 204 LEU A C 1
ATOM 1637 O O . LEU A 1 204 ? 16.409 12.910 -13.685 1.00 96.19 204 LEU A O 1
ATOM 1641 N N . ILE A 1 205 ? 17.877 12.682 -15.381 1.00 97.06 205 ILE A N 1
ATOM 1642 C CA . ILE A 1 205 ? 18.624 13.924 -15.133 1.00 97.06 205 ILE A CA 1
ATOM 1643 C C . ILE A 1 205 ? 17.672 15.125 -15.154 1.00 97.06 205 ILE A C 1
ATOM 1645 O O . ILE A 1 205 ? 17.660 15.930 -14.223 1.00 97.06 205 ILE A O 1
ATOM 1649 N N . ARG A 1 206 ? 16.797 15.218 -16.164 1.00 97.81 206 ARG A N 1
ATOM 1650 C CA . ARG A 1 206 ? 15.811 16.305 -16.265 1.00 97.81 206 ARG A CA 1
ATOM 1651 C C . ARG A 1 206 ? 14.841 16.333 -15.080 1.00 97.81 206 ARG A C 1
ATOM 1653 O O . ARG A 1 206 ? 14.521 17.414 -14.578 1.00 97.81 206 ARG A O 1
ATOM 1660 N N . GLN A 1 207 ? 14.345 15.174 -14.641 1.00 98.12 207 GLN A N 1
ATOM 1661 C CA . GLN A 1 207 ? 13.421 15.100 -13.507 1.00 98.12 207 GLN A CA 1
ATOM 1662 C C . GLN A 1 207 ? 14.119 15.407 -12.181 1.00 98.12 207 GLN A C 1
ATOM 1664 O O . GLN A 1 207 ? 13.540 16.123 -11.370 1.00 98.12 207 GLN A O 1
ATOM 1669 N N . ILE A 1 208 ? 15.367 14.973 -11.982 1.00 97.69 208 ILE A N 1
ATOM 1670 C CA . ILE A 1 208 ? 16.183 15.368 -10.824 1.00 97.69 208 ILE A CA 1
ATOM 1671 C C . ILE A 1 208 ? 16.416 16.885 -10.834 1.00 97.69 208 ILE A C 1
ATOM 1673 O O . ILE A 1 208 ? 16.145 17.551 -9.839 1.00 97.69 208 ILE A O 1
ATOM 1677 N N . GLY A 1 209 ? 16.807 17.459 -11.976 1.00 97.19 209 GLY A N 1
ATOM 1678 C CA . GLY A 1 209 ? 16.961 18.909 -12.145 1.00 97.19 209 GLY A CA 1
ATOM 1679 C C . GLY A 1 209 ? 15.682 19.697 -11.844 1.00 97.19 209 GLY A C 1
ATOM 1680 O O . GLY A 1 209 ? 15.724 20.804 -11.313 1.00 97.19 209 GLY A O 1
ATOM 1681 N N . THR A 1 210 ? 14.521 19.116 -12.144 1.00 97.56 210 THR A N 1
ATOM 1682 C CA . THR A 1 210 ? 13.223 19.701 -11.793 1.00 97.56 210 THR A CA 1
ATOM 1683 C C . THR A 1 210 ? 12.920 19.538 -10.302 1.00 97.56 210 THR A C 1
ATOM 1685 O O . THR A 1 210 ? 12.464 20.492 -9.679 1.00 97.56 210 THR A O 1
ATOM 1688 N N . ALA A 1 211 ? 13.211 18.375 -9.713 1.00 97.62 211 ALA A N 1
ATOM 1689 C CA . ALA A 1 211 ? 13.009 18.076 -8.294 1.00 97.62 211 ALA A CA 1
ATOM 1690 C C . ALA A 1 211 ? 13.794 19.025 -7.375 1.00 97.62 211 ALA A C 1
ATOM 1692 O O . ALA A 1 211 ? 13.230 19.510 -6.395 1.00 97.62 211 ALA A O 1
ATOM 1693 N N . LYS A 1 212 ? 15.035 19.367 -7.752 1.00 96.44 212 LYS A N 1
ATOM 1694 C CA . LYS A 1 212 ? 15.903 20.335 -7.051 1.00 96.44 212 LYS A CA 1
ATOM 1695 C C . LYS A 1 212 ? 15.234 21.693 -6.815 1.00 96.44 212 LYS A C 1
ATOM 1697 O O . LYS A 1 212 ? 15.488 22.348 -5.813 1.00 96.44 212 LYS A O 1
ATOM 1702 N N . LYS A 1 213 ? 14.322 22.108 -7.704 1.00 96.31 213 LYS A N 1
ATOM 1703 C CA . LYS A 1 213 ? 13.577 23.374 -7.577 1.00 96.31 213 LYS A CA 1
ATOM 1704 C C . LYS A 1 213 ? 12.489 23.334 -6.502 1.00 96.31 213 LYS A C 1
ATOM 1706 O O . LYS A 1 213 ? 12.009 24.384 -6.090 1.00 96.31 213 LYS A O 1
ATOM 1711 N N . TYR A 1 214 ? 12.056 22.140 -6.098 1.00 96.50 214 TYR A N 1
ATOM 1712 C CA . TYR A 1 214 ? 10.956 21.955 -5.152 1.00 96.50 214 TYR A CA 1
ATOM 1713 C C . TYR A 1 214 ? 11.444 21.631 -3.743 1.00 96.50 214 TYR A C 1
ATOM 1715 O O . TYR A 1 214 ? 10.831 22.096 -2.780 1.00 96.50 214 TYR A O 1
ATOM 1723 N N . ALA A 1 215 ? 12.507 20.833 -3.616 1.00 95.50 215 ALA A N 1
ATOM 1724 C CA . ALA A 1 215 ? 12.984 20.342 -2.331 1.00 95.50 215 ALA A CA 1
ATOM 1725 C C . ALA A 1 215 ? 14.505 20.096 -2.324 1.00 95.50 215 ALA A C 1
ATOM 1727 O O . ALA A 1 215 ? 15.047 19.651 -3.338 1.00 95.50 215 ALA A O 1
ATOM 1728 N N . PRO A 1 216 ? 15.175 20.315 -1.175 1.00 93.31 216 PRO A N 1
ATOM 1729 C CA . PRO A 1 216 ? 16.598 20.026 -1.020 1.00 93.31 216 PRO A CA 1
ATOM 1730 C C . PRO A 1 216 ? 16.892 18.527 -0.891 1.00 93.31 216 PRO A C 1
ATOM 1732 O O . PRO A 1 216 ? 18.004 18.095 -1.177 1.00 93.31 216 PRO A O 1
ATOM 1735 N N . ASN A 1 217 ? 15.911 17.715 -0.481 1.00 95.81 217 ASN A N 1
ATOM 1736 C CA . ASN A 1 217 ? 16.058 16.266 -0.421 1.00 95.81 217 ASN A CA 1
ATOM 1737 C C . ASN A 1 217 ? 15.294 15.607 -1.573 1.00 95.81 217 ASN A C 1
ATOM 1739 O O . ASN A 1 217 ? 14.131 15.922 -1.825 1.00 95.81 217 ASN A O 1
ATOM 1743 N N . ILE A 1 218 ? 15.923 14.668 -2.270 1.00 97.94 218 ILE A N 1
ATOM 1744 C CA . ILE A 1 218 ? 15.333 13.971 -3.411 1.00 97.94 218 ILE A CA 1
ATOM 1745 C C . ILE A 1 218 ? 15.457 12.468 -3.187 1.00 97.94 218 ILE A C 1
ATOM 1747 O O . ILE A 1 218 ? 16.557 11.965 -2.976 1.00 97.94 218 ILE A O 1
ATOM 1751 N N . ILE A 1 219 ? 14.340 11.744 -3.271 1.00 97.81 219 ILE A N 1
ATOM 1752 C CA . ILE A 1 219 ? 14.335 10.276 -3.256 1.00 97.81 219 ILE A CA 1
ATOM 1753 C C . ILE A 1 219 ? 14.047 9.773 -4.665 1.00 97.81 219 ILE A C 1
ATOM 1755 O O . ILE A 1 219 ? 13.005 10.062 -5.258 1.00 97.81 219 ILE A O 1
ATOM 1759 N N . VAL A 1 220 ? 14.971 8.979 -5.190 1.00 97.56 220 VAL A N 1
ATOM 1760 C CA . VAL A 1 220 ? 14.862 8.326 -6.487 1.00 97.56 220 VAL A CA 1
ATOM 1761 C C . VAL A 1 220 ? 14.303 6.913 -6.303 1.00 97.56 220 VAL A C 1
ATOM 1763 O O . VAL A 1 220 ? 14.868 6.071 -5.603 1.00 97.56 220 VAL A O 1
ATOM 1766 N N . VAL A 1 221 ? 13.174 6.635 -6.951 1.00 96.12 221 VAL A N 1
ATOM 1767 C CA . VAL A 1 221 ? 12.445 5.361 -6.887 1.00 96.12 221 VAL A CA 1
ATOM 1768 C C . VAL A 1 221 ? 12.762 4.546 -8.140 1.00 96.12 221 VAL A C 1
ATOM 1770 O O . VAL A 1 221 ? 11.988 4.499 -9.097 1.00 96.12 221 VAL A O 1
ATOM 1773 N N . TYR A 1 222 ? 13.959 3.955 -8.145 1.00 92.81 222 TYR A N 1
ATOM 1774 C CA . TYR A 1 222 ? 14.501 3.132 -9.230 1.00 92.81 222 TYR A CA 1
ATOM 1775 C C . TYR A 1 222 ? 15.233 1.897 -8.697 1.00 92.81 222 TYR A C 1
ATOM 1777 O O . TYR A 1 222 ? 15.881 1.938 -7.648 1.00 92.81 222 TYR A O 1
ATOM 1785 N N . GLY A 1 223 ? 15.135 0.790 -9.440 1.00 85.94 223 GLY A N 1
ATOM 1786 C CA . GLY A 1 223 ? 15.893 -0.426 -9.161 1.00 85.94 223 GLY A CA 1
ATOM 1787 C C . GLY A 1 223 ? 17.331 -0.286 -9.655 1.00 85.94 223 GLY A C 1
ATOM 1788 O O . GLY A 1 223 ? 17.583 0.361 -10.670 1.00 85.94 223 GLY A O 1
ATOM 1789 N N . GLY A 1 224 ? 18.278 -0.884 -8.936 1.00 78.88 224 GLY A N 1
ATOM 1790 C CA . GLY A 1 224 ? 19.705 -0.700 -9.205 1.00 78.88 224 GLY A CA 1
ATOM 1791 C C . GLY A 1 224 ? 20.279 -1.526 -10.362 1.00 78.88 224 GLY A C 1
ATOM 1792 O O . GLY A 1 224 ? 21.233 -1.076 -10.987 1.00 78.88 224 GLY A O 1
ATOM 1793 N N . LYS A 1 225 ? 19.755 -2.729 -10.644 1.00 75.88 225 LYS A N 1
ATOM 1794 C CA . LYS A 1 225 ? 20.414 -3.686 -11.561 1.00 75.88 225 LYS A CA 1
ATOM 1795 C C . LYS A 1 225 ? 19.923 -3.630 -13.005 1.00 75.88 225 LYS A C 1
ATOM 1797 O O . LYS A 1 225 ? 20.742 -3.614 -13.910 1.00 75.88 225 LYS A O 1
ATOM 1802 N N . PHE A 1 226 ? 18.608 -3.625 -13.216 1.00 74.62 226 PHE A N 1
ATOM 1803 C CA . PHE A 1 226 ? 18.026 -3.793 -14.559 1.00 74.62 226 PHE A CA 1
ATOM 1804 C C . PHE A 1 226 ? 17.134 -2.639 -14.996 1.00 74.62 226 PHE A C 1
ATOM 1806 O O . PHE A 1 226 ? 16.662 -2.627 -16.125 1.00 74.62 226 PHE A O 1
ATOM 1813 N N . CYS A 1 227 ? 16.907 -1.646 -14.132 1.00 70.44 227 CYS A N 1
ATOM 1814 C CA . CYS A 1 227 ? 16.129 -0.484 -14.546 1.00 70.44 227 CYS A CA 1
ATOM 1815 C C . CYS A 1 227 ? 16.975 0.483 -15.420 1.00 70.44 227 CYS A C 1
ATOM 1817 O O . CYS A 1 227 ? 16.385 1.338 -16.061 1.00 70.44 227 CYS A O 1
ATOM 1819 N N . TYR A 1 228 ? 18.310 0.332 -15.504 1.00 74.94 228 TYR A N 1
ATOM 1820 C CA . TYR A 1 228 ? 19.195 0.974 -16.496 1.00 74.94 228 TYR A CA 1
ATOM 1821 C C . TYR A 1 228 ? 20.382 0.051 -16.796 1.00 74.94 228 TYR A C 1
ATOM 1823 O O . TYR A 1 228 ? 21.148 -0.275 -15.888 1.00 74.94 228 TYR A O 1
ATOM 1831 N N . VAL A 1 229 ? 20.537 -0.350 -18.057 1.00 69.31 229 VAL A N 1
ATOM 1832 C CA . VAL A 1 229 ? 21.663 -1.161 -18.538 1.00 69.31 229 VAL A CA 1
ATOM 1833 C C . VAL A 1 229 ? 22.238 -0.467 -19.765 1.00 69.31 229 VAL A C 1
ATOM 1835 O O . VAL A 1 229 ? 21.554 -0.335 -20.773 1.00 69.31 229 VAL A O 1
ATOM 1838 N N . ASN A 1 230 ? 23.479 0.006 -19.681 1.00 73.31 230 ASN A N 1
ATOM 1839 C CA . ASN A 1 230 ? 24.150 0.665 -20.796 1.00 73.31 230 ASN A CA 1
ATOM 1840 C C . ASN A 1 230 ? 25.083 -0.331 -21.493 1.00 73.31 230 ASN A C 1
ATOM 1842 O O . ASN A 1 230 ? 26.059 -0.792 -20.906 1.00 73.31 230 ASN A O 1
ATOM 1846 N N . THR A 1 231 ? 24.766 -0.666 -22.742 1.00 73.19 231 THR A N 1
ATOM 1847 C CA . THR A 1 231 ? 25.528 -1.617 -23.564 1.00 73.19 231 THR A CA 1
ATOM 1848 C C . THR A 1 231 ? 26.896 -1.083 -23.980 1.00 73.19 231 THR A C 1
ATOM 1850 O O . THR A 1 231 ? 27.814 -1.873 -24.173 1.00 73.19 231 THR A O 1
ATOM 1853 N N . ASP A 1 232 ? 27.043 0.242 -24.075 1.00 77.69 232 ASP A N 1
ATOM 1854 C CA . ASP A 1 232 ? 28.299 0.913 -24.427 1.00 77.69 232 ASP A CA 1
ATOM 1855 C C . ASP A 1 232 ? 29.233 1.015 -23.202 1.00 77.69 232 ASP A C 1
ATOM 1857 O O . ASP A 1 232 ? 30.456 1.013 -23.331 1.00 77.69 232 ASP A O 1
ATOM 1861 N N . ASN A 1 233 ? 28.664 1.090 -21.991 1.00 78.75 233 ASN A N 1
ATOM 1862 C CA . ASN A 1 233 ? 29.401 1.124 -20.729 1.00 78.75 233 ASN A CA 1
ATOM 1863 C C . ASN A 1 233 ? 28.639 0.399 -19.607 1.00 78.75 233 ASN A C 1
ATOM 1865 O O . ASN A 1 233 ? 27.852 1.005 -18.877 1.00 78.75 233 ASN A O 1
ATOM 1869 N N . LEU A 1 234 ? 28.962 -0.881 -19.403 1.00 78.81 234 LEU A N 1
ATOM 1870 C CA . LEU A 1 234 ? 28.328 -1.747 -18.399 1.00 78.81 234 LEU A CA 1
ATOM 1871 C C . LEU A 1 234 ? 28.532 -1.286 -16.943 1.00 78.81 234 LEU A C 1
ATOM 1873 O O . LEU A 1 234 ? 27.828 -1.749 -16.043 1.00 78.81 234 LEU A O 1
ATOM 1877 N N . TYR A 1 235 ? 29.486 -0.385 -16.684 1.00 81.62 235 TYR A N 1
ATOM 1878 C CA . TYR A 1 235 ? 29.720 0.172 -15.350 1.00 81.62 235 TYR A CA 1
ATOM 1879 C C . TYR A 1 235 ? 28.842 1.389 -15.049 1.00 81.62 235 TYR A C 1
ATOM 1881 O O . TYR A 1 235 ? 28.709 1.751 -13.878 1.00 81.62 235 TYR A O 1
ATOM 1889 N N . ARG A 1 236 ? 28.217 2.003 -16.065 1.00 87.19 236 ARG A N 1
ATOM 1890 C CA . ARG A 1 236 ? 27.292 3.123 -15.868 1.00 87.19 236 ARG A CA 1
ATOM 1891 C C . ARG A 1 236 ? 25.977 2.600 -15.295 1.00 87.19 236 ARG A C 1
ATOM 1893 O O . ARG A 1 236 ? 25.271 1.825 -15.935 1.00 87.19 236 ARG A O 1
ATOM 1900 N N . LYS A 1 237 ? 25.652 3.033 -14.077 1.00 89.12 237 LYS A N 1
ATOM 1901 C CA . LYS A 1 237 ? 24.448 2.628 -13.334 1.00 89.12 237 LYS A CA 1
ATOM 1902 C C . LYS A 1 237 ? 23.589 3.842 -12.998 1.00 89.12 237 LYS A C 1
ATOM 1904 O O . LYS A 1 237 ? 24.078 4.969 -13.015 1.00 89.12 237 LYS A O 1
ATOM 1909 N N . ILE A 1 238 ? 22.339 3.599 -12.588 1.00 89.31 238 ILE A N 1
ATOM 1910 C CA . ILE A 1 238 ? 21.475 4.640 -11.998 1.00 89.31 238 ILE A CA 1
ATOM 1911 C C . ILE A 1 238 ? 22.207 5.380 -10.871 1.00 89.31 238 ILE A C 1
ATOM 1913 O O . ILE A 1 238 ? 22.157 6.602 -10.822 1.00 89.31 238 ILE A O 1
ATOM 1917 N N . ASP A 1 239 ? 22.909 4.653 -9.996 1.00 90.12 239 ASP A N 1
ATOM 1918 C CA . ASP A 1 239 ? 23.640 5.252 -8.873 1.00 90.12 239 ASP A CA 1
ATOM 1919 C C . ASP A 1 239 ? 24.734 6.223 -9.349 1.00 90.12 239 ASP A C 1
ATOM 1921 O O . ASP A 1 239 ? 24.888 7.291 -8.770 1.00 90.12 239 ASP A O 1
ATOM 1925 N N . THR A 1 240 ? 25.431 5.906 -10.446 1.00 90.75 240 THR A N 1
ATOM 1926 C CA . THR A 1 240 ? 26.418 6.807 -11.063 1.00 90.75 240 THR A CA 1
ATOM 1927 C C . THR A 1 240 ? 25.753 8.074 -11.594 1.00 90.75 240 THR A C 1
ATOM 1929 O O . THR A 1 240 ? 26.217 9.172 -11.309 1.00 90.75 240 THR A O 1
ATOM 1932 N N . ILE A 1 241 ? 24.630 7.932 -12.312 1.00 92.62 241 ILE A N 1
ATOM 1933 C CA . ILE A 1 241 ? 23.868 9.075 -12.838 1.00 92.62 241 ILE A CA 1
ATOM 1934 C C . ILE A 1 241 ? 23.411 9.977 -11.687 1.00 92.62 241 ILE A C 1
ATOM 1936 O O . ILE A 1 241 ? 23.513 11.191 -11.795 1.00 92.62 241 ILE A O 1
ATOM 1940 N N . ILE A 1 242 ? 22.927 9.397 -10.584 1.00 93.44 242 ILE A N 1
ATOM 1941 C CA . ILE A 1 242 ? 22.485 10.137 -9.394 1.00 93.44 242 ILE A CA 1
ATOM 1942 C C . ILE A 1 242 ? 23.647 10.895 -8.745 1.00 93.44 242 ILE A C 1
ATOM 1944 O O . ILE A 1 242 ? 23.491 12.079 -8.462 1.00 93.44 242 ILE A O 1
ATOM 1948 N N . GLN A 1 243 ? 24.792 10.236 -8.543 1.00 92.88 243 GLN A N 1
ATOM 1949 C CA . GLN A 1 243 ? 25.989 10.842 -7.946 1.00 92.88 243 GLN A CA 1
ATOM 1950 C C . GLN A 1 243 ? 26.485 12.044 -8.759 1.00 92.88 243 GLN A C 1
ATOM 1952 O O . GLN A 1 243 ? 26.840 13.071 -8.195 1.00 92.88 243 GLN A O 1
ATOM 1957 N N . GLU A 1 244 ? 26.432 11.961 -10.092 1.00 94.19 244 GLU A N 1
ATOM 1958 C CA . GLU A 1 244 ? 26.772 13.074 -10.992 1.00 94.19 244 GLU A CA 1
ATOM 1959 C C . GLU A 1 244 ? 25.827 14.284 -10.856 1.00 94.19 244 GLU A C 1
ATOM 1961 O O . GLU A 1 244 ? 26.147 15.365 -11.346 1.00 94.19 244 GLU A O 1
ATOM 1966 N N . GLN A 1 245 ? 24.658 14.120 -10.224 1.00 94.69 245 GLN A N 1
ATOM 1967 C CA . GLN A 1 245 ? 23.713 15.209 -9.966 1.00 94.69 245 GLN A CA 1
ATOM 1968 C C . GLN A 1 245 ? 23.825 15.791 -8.551 1.00 94.69 245 GLN A C 1
ATOM 1970 O O . GLN A 1 245 ? 23.038 16.683 -8.223 1.00 94.69 245 GLN A O 1
ATOM 1975 N N . GLU A 1 246 ? 24.738 15.309 -7.708 1.00 90.06 246 GLU A N 1
ATOM 1976 C CA . GLU A 1 246 ? 24.946 15.874 -6.374 1.00 90.06 246 GLU A CA 1
ATOM 1977 C C . GLU A 1 246 ? 25.512 17.298 -6.473 1.00 90.06 246 GLU A C 1
ATOM 1979 O O . GLU A 1 246 ? 26.410 17.588 -7.261 1.00 90.06 246 GLU A O 1
ATOM 1984 N N . GLU A 1 247 ? 24.956 18.210 -5.679 1.00 90.62 247 GLU A N 1
ATOM 1985 C CA . GLU A 1 247 ? 25.388 19.604 -5.595 1.00 90.62 247 GLU A CA 1
ATOM 1986 C C . GLU A 1 247 ? 25.254 20.095 -4.151 1.00 90.62 247 GLU A C 1
ATOM 1988 O O . GLU A 1 247 ? 24.530 19.504 -3.345 1.00 90.62 247 GLU A O 1
ATOM 1993 N N . GLU A 1 248 ? 25.971 21.163 -3.804 1.00 89.75 248 GLU A N 1
ATOM 1994 C CA . GLU A 1 248 ? 25.973 21.691 -2.441 1.00 89.75 248 GLU A CA 1
ATOM 1995 C C . GLU A 1 248 ? 24.549 22.059 -1.986 1.00 89.75 248 GLU A C 1
ATOM 1997 O O . GLU A 1 248 ? 23.819 22.774 -2.669 1.00 89.75 248 GLU A O 1
ATOM 2002 N N . GLY A 1 249 ? 24.138 21.539 -0.826 1.00 87.81 249 GLY A N 1
ATOM 2003 C CA . GLY A 1 249 ? 22.801 21.766 -0.268 1.00 87.81 249 GLY A CA 1
ATOM 2004 C C . GLY A 1 249 ? 21.692 20.860 -0.818 1.00 87.81 249 GLY A C 1
ATOM 2005 O O . GLY A 1 249 ? 20.580 20.908 -0.290 1.00 87.81 249 GLY A O 1
ATOM 2006 N N . ILE A 1 250 ? 21.976 20.000 -1.804 1.00 93.19 250 ILE A N 1
ATOM 2007 C CA . ILE A 1 250 ? 21.034 18.991 -2.301 1.00 93.19 250 ILE A CA 1
ATOM 2008 C C . ILE A 1 250 ? 21.474 17.596 -1.868 1.00 93.19 250 ILE A C 1
ATOM 2010 O O . ILE A 1 250 ? 22.582 17.145 -2.149 1.00 93.19 250 ILE A O 1
ATOM 2014 N N . LYS A 1 251 ? 20.559 16.864 -1.236 1.00 94.25 251 LYS A N 1
ATOM 2015 C CA . LYS A 1 251 ? 20.742 15.461 -0.876 1.00 94.25 251 LYS A CA 1
ATOM 2016 C C . LYS A 1 251 ? 19.898 14.587 -1.790 1.00 94.25 251 LYS A C 1
ATOM 2018 O O . LYS A 1 251 ? 18.673 14.667 -1.757 1.00 94.25 251 LYS A O 1
ATOM 2023 N N . ILE A 1 252 ? 20.537 13.706 -2.551 1.00 96.06 252 ILE A N 1
ATOM 2024 C CA . ILE A 1 252 ? 19.841 12.735 -3.398 1.00 96.06 252 ILE A CA 1
ATOM 2025 C C . ILE A 1 252 ? 20.095 11.335 -2.849 1.00 96.06 252 ILE A C 1
ATOM 2027 O O . ILE A 1 252 ? 21.230 10.956 -2.584 1.00 96.06 252 ILE A O 1
ATOM 2031 N N . SER A 1 253 ? 19.035 10.560 -2.655 1.00 95.12 253 SER A N 1
ATOM 2032 C CA . SER A 1 253 ? 19.132 9.148 -2.297 1.00 95.12 253 SER A CA 1
ATOM 2033 C C . SER A 1 253 ? 18.299 8.290 -3.236 1.00 95.12 253 SER A C 1
ATOM 2035 O O . SER A 1 253 ? 17.437 8.783 -3.963 1.00 95.12 253 SER A O 1
ATOM 2037 N N . ARG A 1 254 ? 18.559 6.983 -3.239 1.00 95.00 254 ARG A N 1
ATOM 2038 C CA . ARG A 1 254 ? 17.780 6.000 -3.989 1.00 95.00 254 ARG A CA 1
ATOM 2039 C C . ARG A 1 254 ? 17.312 4.916 -3.042 1.00 95.00 254 ARG A C 1
ATOM 2041 O O . ARG A 1 254 ? 18.094 4.434 -2.227 1.00 95.00 254 ARG A O 1
ATOM 2048 N N . ILE A 1 255 ? 16.068 4.487 -3.207 1.00 94.62 255 ILE A N 1
ATOM 2049 C CA . ILE A 1 255 ? 15.553 3.341 -2.459 1.00 94.62 255 ILE A CA 1
ATOM 2050 C C . ILE A 1 255 ? 16.394 2.081 -2.707 1.00 94.62 255 ILE A C 1
ATOM 2052 O O . ILE A 1 255 ? 16.884 1.829 -3.814 1.00 94.62 255 ILE A O 1
ATOM 2056 N N . LYS A 1 256 ? 16.503 1.222 -1.693 1.00 90.88 256 LYS A N 1
ATOM 2057 C CA . LYS A 1 256 ? 17.253 -0.038 -1.778 1.00 90.88 256 LYS A CA 1
ATOM 2058 C C . LYS A 1 256 ? 16.451 -1.166 -2.443 1.00 90.88 256 LYS A C 1
ATOM 2060 O O . LYS A 1 256 ? 16.085 -2.149 -1.808 1.00 90.88 256 LYS A O 1
ATOM 2065 N N . ALA A 1 257 ? 16.215 -1.042 -3.747 1.00 88.69 257 ALA A N 1
ATOM 2066 C CA . ALA A 1 257 ? 15.637 -2.099 -4.582 1.00 88.69 257 ALA A CA 1
ATOM 2067 C C . ALA A 1 257 ? 16.614 -2.537 -5.687 1.00 88.69 257 ALA A C 1
ATOM 2069 O O . ALA A 1 257 ? 17.311 -1.703 -6.276 1.00 88.69 257 ALA A O 1
ATOM 2070 N N . SER A 1 258 ? 16.668 -3.843 -5.983 1.00 85.31 258 SER A N 1
ATOM 2071 C CA . SER A 1 258 ? 17.496 -4.369 -7.082 1.00 85.31 258 SER A CA 1
ATOM 2072 C C . SER A 1 258 ? 16.772 -4.261 -8.427 1.00 85.31 258 SER A C 1
ATOM 2074 O O . SER A 1 258 ? 17.339 -3.724 -9.379 1.00 85.31 258 SER A O 1
ATOM 2076 N N . HIS A 1 259 ? 15.517 -4.701 -8.493 1.00 87.81 259 HIS A N 1
ATOM 2077 C CA . HIS A 1 259 ? 14.647 -4.627 -9.669 1.00 87.81 259 HIS A CA 1
ATOM 2078 C C . HIS A 1 259 ? 13.439 -3.735 -9.401 1.00 87.81 259 HIS A C 1
ATOM 2080 O O . HIS A 1 259 ? 13.099 -3.434 -8.260 1.00 87.81 259 HIS A O 1
ATOM 2086 N N . CYS A 1 260 ? 12.758 -3.342 -10.472 1.00 85.44 260 CYS A N 1
ATOM 2087 C CA . CYS A 1 260 ? 11.559 -2.523 -10.388 1.00 85.44 2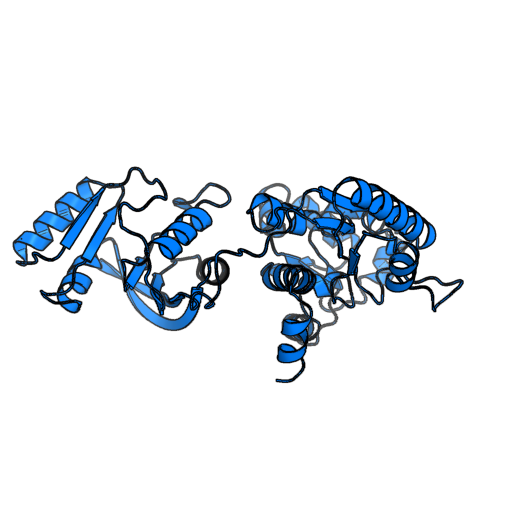60 CYS A CA 1
ATOM 2088 C C . CYS A 1 260 ? 10.413 -3.263 -9.634 1.00 85.44 260 CYS A C 1
ATOM 2090 O O . CYS A 1 260 ? 9.760 -2.659 -8.787 1.00 85.44 260 CYS A O 1
ATOM 2092 N N . VAL A 1 261 ? 10.246 -4.582 -9.820 1.00 90.69 261 VAL A N 1
ATOM 2093 C CA . VAL A 1 261 ? 9.282 -5.404 -9.045 1.00 90.69 261 VAL A CA 1
ATOM 2094 C C . VAL A 1 261 ? 9.682 -5.605 -7.577 1.00 90.69 261 VAL A C 1
ATOM 2096 O O . VAL A 1 261 ? 8.810 -5.769 -6.726 1.00 90.69 261 VAL A O 1
ATOM 2099 N N . ASP A 1 262 ? 10.980 -5.488 -7.252 1.00 90.44 262 ASP A N 1
ATOM 2100 C CA . ASP A 1 262 ? 11.487 -5.630 -5.876 1.00 90.44 262 ASP A CA 1
ATOM 2101 C C . ASP A 1 262 ? 11.029 -4.501 -4.949 1.00 90.44 262 ASP A C 1
ATOM 2103 O O . ASP A 1 262 ? 11.291 -4.539 -3.747 1.00 90.44 262 ASP A O 1
ATOM 2107 N N . MET A 1 263 ? 10.389 -3.472 -5.499 1.00 92.69 263 MET A N 1
ATOM 2108 C CA . MET A 1 263 ? 9.795 -2.381 -4.736 1.00 92.69 263 MET A CA 1
ATOM 2109 C C . MET A 1 263 ? 8.469 -2.794 -4.098 1.00 92.69 263 MET A C 1
ATOM 2111 O O . MET A 1 263 ? 8.113 -2.255 -3.052 1.00 92.69 263 MET A O 1
ATOM 2115 N N . LEU A 1 264 ? 7.765 -3.754 -4.707 1.00 93.00 264 LEU A N 1
ATOM 2116 C CA . LEU A 1 264 ? 6.468 -4.232 -4.239 1.00 93.00 264 LEU A CA 1
ATOM 2117 C C . LEU A 1 264 ? 6.580 -5.579 -3.521 1.00 93.00 264 LEU A C 1
ATOM 2119 O O . LEU A 1 264 ? 6.050 -5.703 -2.425 1.00 93.00 264 LEU A O 1
ATOM 2123 N N . ALA A 1 265 ? 7.345 -6.531 -4.066 1.00 91.06 265 ALA A N 1
ATOM 2124 C CA . ALA A 1 265 ? 7.572 -7.838 -3.442 1.00 91.06 265 ALA A CA 1
ATOM 2125 C C . ALA A 1 265 ? 9.058 -8.212 -3.447 1.00 91.06 265 ALA A C 1
ATOM 2127 O O . ALA A 1 265 ? 9.743 -8.011 -4.450 1.00 91.06 265 ALA A O 1
ATOM 2128 N N . SER A 1 266 ? 9.582 -8.748 -2.341 1.00 88.31 266 SER A N 1
ATOM 2129 C CA . SER A 1 266 ? 10.992 -9.177 -2.290 1.00 88.31 266 SER A CA 1
ATOM 2130 C C . SER A 1 266 ? 11.254 -10.381 -3.201 1.00 88.31 266 SER A C 1
ATOM 2132 O O . SER A 1 266 ? 10.324 -11.005 -3.710 1.00 88.31 266 SER A O 1
ATOM 2134 N N . LYS A 1 267 ? 12.527 -10.730 -3.421 1.00 87.62 267 LYS A N 1
ATOM 2135 C CA . LYS A 1 267 ? 12.862 -11.941 -4.179 1.00 87.62 267 LYS A CA 1
ATOM 2136 C C . LYS A 1 267 ? 12.301 -13.186 -3.479 1.00 87.62 267 LYS A C 1
ATOM 2138 O O . LYS A 1 267 ? 11.645 -13.990 -4.124 1.00 87.62 267 LYS A O 1
ATOM 2143 N N . GLU A 1 268 ? 12.494 -13.277 -2.169 1.00 85.00 268 GLU A N 1
ATOM 2144 C CA . GLU A 1 268 ? 12.032 -14.385 -1.326 1.00 85.00 268 GLU A CA 1
ATOM 2145 C C . GLU A 1 268 ? 10.500 -14.470 -1.316 1.00 85.00 268 GLU A C 1
ATOM 2147 O O . GLU A 1 268 ? 9.916 -15.549 -1.345 1.00 85.00 268 GLU A O 1
ATOM 2152 N N . GLU A 1 269 ? 9.820 -13.322 -1.297 1.00 87.31 269 GLU A N 1
ATOM 2153 C CA . GLU A 1 269 ? 8.365 -13.266 -1.401 1.00 87.31 269 GLU A CA 1
ATOM 2154 C C . GLU A 1 269 ? 7.875 -13.749 -2.767 1.00 87.31 269 GLU A C 1
ATOM 2156 O O . GLU A 1 269 ? 6.969 -14.574 -2.821 1.00 87.31 269 GLU A O 1
ATOM 2161 N N . ARG A 1 270 ? 8.518 -13.313 -3.855 1.00 92.75 270 ARG A N 1
ATOM 2162 C CA . ARG A 1 270 ? 8.206 -13.772 -5.214 1.00 92.75 270 ARG A CA 1
ATOM 2163 C C . ARG A 1 270 ? 8.450 -15.271 -5.393 1.00 92.75 270 ARG A C 1
ATOM 2165 O O . ARG A 1 270 ? 7.606 -15.929 -5.986 1.00 92.75 270 ARG A O 1
ATOM 2172 N N . GLU A 1 271 ? 9.528 -15.821 -4.835 1.00 91.19 271 GLU A N 1
ATOM 2173 C CA . GLU A 1 271 ? 9.806 -17.269 -4.847 1.00 91.19 271 GLU A CA 1
ATOM 2174 C C . GLU A 1 271 ? 8.713 -18.071 -4.120 1.00 91.19 271 GLU A C 1
ATOM 2176 O O . GLU A 1 271 ? 8.269 -19.107 -4.615 1.00 91.19 271 GLU A O 1
ATOM 2181 N N . ARG A 1 272 ? 8.201 -17.565 -2.987 1.00 90.94 272 ARG A N 1
ATOM 2182 C CA . ARG A 1 272 ? 7.056 -18.187 -2.295 1.00 90.94 272 ARG A CA 1
ATOM 2183 C C . ARG A 1 272 ? 5.769 -18.127 -3.115 1.00 90.94 272 ARG A C 1
ATOM 2185 O O . ARG A 1 272 ? 5.014 -19.094 -3.115 1.00 90.94 272 ARG A O 1
ATOM 2192 N N . ILE A 1 273 ? 5.510 -16.997 -3.775 1.00 90.94 273 ILE A N 1
ATOM 2193 C CA . ILE A 1 273 ? 4.299 -16.794 -4.580 1.00 90.94 273 ILE A CA 1
ATOM 2194 C C . ILE A 1 273 ? 4.318 -17.694 -5.820 1.00 90.94 273 ILE A C 1
ATOM 2196 O O . ILE A 1 273 ? 3.303 -18.310 -6.134 1.00 90.94 273 ILE A O 1
ATOM 2200 N N . SER A 1 274 ? 5.452 -17.794 -6.520 1.00 92.19 274 SER A N 1
ATOM 2201 C CA . SER A 1 274 ? 5.522 -18.586 -7.750 1.00 92.19 274 SER A CA 1
ATOM 2202 C C . SER A 1 274 ? 5.534 -20.092 -7.514 1.00 92.19 274 SER A C 1
ATOM 2204 O O . SER A 1 274 ? 5.228 -20.825 -8.451 1.00 92.19 274 SER A O 1
ATOM 2206 N N . GLN A 1 275 ? 5.863 -20.567 -6.304 1.00 89.56 275 GLN A N 1
ATOM 2207 C CA . GLN A 1 275 ? 5.941 -22.001 -5.983 1.00 89.56 275 GLN A CA 1
ATOM 2208 C C . GLN A 1 275 ? 6.796 -22.763 -7.013 1.00 89.56 275 GLN A C 1
ATOM 2210 O O . GLN A 1 275 ? 6.345 -23.733 -7.619 1.00 89.56 275 GLN A O 1
ATOM 2215 N N . ASP A 1 276 ? 8.001 -22.248 -7.275 1.00 87.25 276 ASP A N 1
ATOM 2216 C CA . ASP A 1 276 ? 8.964 -22.754 -8.270 1.00 87.25 276 ASP A CA 1
ATOM 2217 C C . ASP A 1 276 ? 8.518 -22.699 -9.746 1.00 87.25 276 ASP A C 1
ATOM 2219 O O . ASP A 1 276 ? 9.269 -23.107 -10.634 1.00 87.25 276 ASP A O 1
ATOM 2223 N N . LYS A 1 277 ? 7.339 -22.144 -10.056 1.00 90.94 277 LYS A N 1
ATOM 2224 C CA . LYS A 1 277 ? 6.926 -21.893 -11.444 1.00 90.94 277 LYS A CA 1
ATOM 2225 C C . LYS A 1 277 ? 7.707 -20.723 -12.046 1.00 90.94 277 LYS A C 1
ATOM 2227 O O . LYS A 1 277 ? 7.992 -19.732 -11.370 1.00 90.94 277 LYS A O 1
ATOM 2232 N N . ASP A 1 278 ? 7.991 -20.806 -13.345 1.00 92.88 278 ASP A N 1
ATOM 2233 C CA . ASP A 1 278 ? 8.555 -19.684 -14.101 1.00 92.88 278 ASP A CA 1
ATOM 2234 C C . ASP A 1 278 ? 7.455 -18.670 -14.430 1.00 92.88 278 ASP A C 1
ATOM 2236 O O . ASP A 1 278 ? 6.604 -18.914 -15.287 1.00 92.88 278 ASP A O 1
ATOM 2240 N N . VAL A 1 279 ? 7.463 -17.550 -13.709 1.00 95.44 279 VAL A N 1
ATOM 2241 C CA . VAL A 1 279 ? 6.418 -16.525 -13.736 1.00 95.44 279 VAL A CA 1
ATOM 2242 C C . VAL A 1 279 ? 6.956 -15.217 -14.301 1.00 95.44 279 VAL A C 1
ATOM 2244 O O . VAL A 1 279 ? 7.997 -14.710 -13.867 1.00 95.44 279 VAL A O 1
ATOM 2247 N N . TYR A 1 280 ? 6.177 -14.603 -15.189 1.00 94.56 280 TYR A N 1
ATOM 2248 C CA . TYR A 1 280 ? 6.393 -13.222 -15.595 1.00 94.56 280 TYR A CA 1
ATOM 2249 C C . TYR A 1 280 ? 5.795 -12.250 -14.568 1.00 94.56 280 TYR A C 1
ATOM 2251 O O . TYR A 1 280 ? 4.581 -12.177 -14.387 1.00 94.56 280 TYR A O 1
ATOM 2259 N N . TRP A 1 281 ? 6.644 -11.482 -13.886 1.00 94.62 281 TRP A N 1
ATOM 2260 C CA . TRP A 1 281 ? 6.213 -10.518 -12.869 1.00 94.62 281 TRP A CA 1
ATOM 2261 C C . TRP A 1 281 ? 5.919 -9.154 -13.477 1.00 94.62 281 TRP A C 1
ATOM 2263 O O . TRP A 1 281 ? 6.774 -8.579 -14.151 1.00 94.62 281 TRP A O 1
ATOM 2273 N N . LEU A 1 282 ? 4.765 -8.580 -13.145 1.00 93.94 282 LEU A N 1
ATOM 2274 C CA . LEU A 1 282 ? 4.412 -7.226 -13.559 1.00 93.94 282 LEU A CA 1
ATOM 2275 C C . LEU A 1 282 ? 3.677 -6.450 -12.464 1.00 93.94 282 LEU A C 1
ATOM 2277 O O . LEU A 1 282 ? 3.127 -7.023 -11.525 1.00 93.94 282 LEU A O 1
ATOM 2281 N N . THR A 1 283 ? 3.659 -5.125 -12.601 1.00 93.50 283 THR A N 1
ATOM 2282 C CA . THR A 1 283 ? 2.835 -4.232 -11.771 1.00 93.50 283 THR A CA 1
ATOM 2283 C C . THR A 1 283 ? 1.643 -3.712 -12.584 1.00 93.50 283 THR A C 1
ATOM 2285 O O . THR A 1 283 ? 1.704 -3.706 -13.820 1.00 93.50 283 THR A O 1
ATOM 2288 N N . PRO A 1 284 ? 0.576 -3.207 -11.941 1.00 94.69 284 PRO A N 1
ATOM 2289 C CA . PRO A 1 284 ? -0.535 -2.527 -12.609 1.00 94.69 284 PRO A CA 1
ATOM 2290 C C . PRO A 1 284 ? -0.121 -1.500 -13.675 1.00 94.69 284 PRO A C 1
ATOM 2292 O O . PRO A 1 284 ? -0.715 -1.419 -14.754 1.00 94.69 284 PRO A O 1
ATOM 2295 N N . GLY A 1 285 ? 0.942 -0.732 -13.412 1.00 93.62 285 GLY A N 1
ATOM 2296 C CA . GLY A 1 285 ? 1.453 0.261 -14.354 1.00 93.62 285 GLY A CA 1
ATOM 2297 C C . GLY A 1 285 ? 1.963 -0.335 -15.670 1.00 93.62 285 GLY A C 1
ATOM 2298 O O . GLY A 1 285 ? 1.890 0.334 -16.697 1.00 93.62 285 GLY A O 1
ATOM 2299 N N . TRP A 1 286 ? 2.437 -1.582 -15.681 1.00 92.69 286 TRP A N 1
ATOM 2300 C CA . TRP A 1 286 ? 2.932 -2.233 -16.899 1.00 92.69 286 TRP A CA 1
ATOM 2301 C C . TRP A 1 286 ? 1.785 -2.522 -17.865 1.00 92.69 286 TRP A C 1
ATOM 2303 O O . TRP A 1 286 ? 1.896 -2.221 -19.049 1.00 92.69 286 TRP A O 1
ATOM 2313 N N . MET A 1 287 ? 0.649 -2.992 -17.344 1.00 93.94 287 MET A N 1
ATOM 2314 C CA . MET A 1 287 ? -0.568 -3.179 -18.135 1.00 93.94 287 MET A CA 1
ATOM 2315 C C . MET A 1 287 ? -1.163 -1.833 -18.566 1.00 93.94 287 MET A C 1
ATOM 2317 O O . MET A 1 287 ? -1.425 -1.613 -19.749 1.00 93.94 287 MET A O 1
ATOM 2321 N N . LYS A 1 288 ? -1.332 -0.889 -17.626 1.00 93.94 288 LYS A N 1
ATOM 2322 C CA . LYS A 1 288 ? -1.939 0.422 -17.919 1.00 93.94 288 LYS A CA 1
ATOM 2323 C C . LYS A 1 288 ? -1.156 1.215 -18.968 1.00 93.94 288 LYS A C 1
ATOM 2325 O O . LYS A 1 288 ? -1.747 1.923 -19.781 1.00 93.94 288 LYS A O 1
ATOM 2330 N N . TYR A 1 289 ? 0.169 1.097 -18.954 1.00 93.81 289 TYR A N 1
ATOM 2331 C CA . TYR A 1 289 ? 1.070 1.789 -19.871 1.00 93.81 289 TYR A CA 1
ATOM 2332 C C . TYR A 1 289 ? 1.734 0.833 -20.866 1.00 93.81 289 TYR A C 1
ATOM 2334 O O . TYR A 1 289 ? 2.852 1.111 -21.301 1.00 93.81 289 TYR A O 1
ATOM 2342 N N . ARG A 1 290 ? 1.054 -0.259 -21.261 1.00 90.69 290 ARG A N 1
ATOM 2343 C CA . ARG A 1 290 ? 1.620 -1.306 -22.137 1.00 90.69 290 ARG A CA 1
ATOM 2344 C C . ARG A 1 290 ? 2.268 -0.752 -23.406 1.00 90.69 290 ARG A C 1
ATOM 2346 O O . ARG A 1 290 ? 3.372 -1.140 -23.751 1.00 90.69 290 ARG A O 1
ATOM 2353 N N . HIS A 1 291 ? 1.641 0.243 -24.033 1.00 89.38 291 HIS A N 1
ATOM 2354 C CA . HIS A 1 291 ? 2.130 0.894 -25.255 1.00 89.38 291 HIS A CA 1
ATOM 2355 C C . HIS A 1 291 ? 3.420 1.709 -25.060 1.00 89.38 291 HIS A C 1
ATOM 2357 O O . HIS A 1 291 ? 4.083 2.047 -26.032 1.00 89.38 291 HIS A O 1
ATOM 2363 N N . TYR A 1 292 ? 3.769 2.066 -23.822 1.00 89.44 292 TYR A N 1
ATOM 2364 C CA . TYR A 1 292 ? 5.053 2.687 -23.496 1.00 89.44 292 TYR A CA 1
ATOM 2365 C C . TYR A 1 292 ? 6.079 1.679 -22.993 1.00 89.44 292 TYR A C 1
ATOM 2367 O O . TYR A 1 292 ? 7.262 1.873 -23.257 1.00 89.44 292 TYR A O 1
ATOM 2375 N N . VAL A 1 293 ? 5.631 0.666 -22.245 1.00 87.50 293 VAL A N 1
ATOM 2376 C CA . VAL A 1 293 ? 6.484 -0.386 -21.672 1.00 87.50 293 VAL A CA 1
ATOM 2377 C C . VAL A 1 293 ? 7.012 -1.323 -22.749 1.00 87.50 293 VAL A C 1
ATOM 2379 O O . VAL A 1 293 ? 8.168 -1.699 -22.671 1.00 87.50 293 VAL A O 1
ATOM 2382 N N . TYR A 1 294 ? 6.188 -1.623 -23.751 1.00 87.56 294 TYR A N 1
ATOM 2383 C CA . TYR A 1 294 ? 6.477 -2.542 -24.851 1.00 87.56 294 TYR A CA 1
ATOM 2384 C C . TYR A 1 294 ? 6.369 -1.827 -26.203 1.00 87.56 294 TYR A C 1
ATOM 2386 O O . TYR A 1 294 ? 5.816 -2.355 -27.162 1.00 87.56 294 TYR A O 1
ATOM 2394 N N . GLN A 1 295 ? 6.806 -0.568 -26.263 1.00 84.31 295 GLN A N 1
ATOM 2395 C CA . GLN A 1 295 ? 6.569 0.308 -27.419 1.00 84.31 295 GLN A CA 1
ATOM 2396 C C . GLN A 1 295 ? 7.147 -0.246 -28.736 1.00 84.31 295 GLN A C 1
ATOM 2398 O O . GLN A 1 295 ? 6.602 0.033 -29.799 1.00 84.31 295 GLN A O 1
ATOM 2403 N N . ASP A 1 296 ? 8.239 -1.011 -28.643 1.00 85.19 296 ASP A N 1
ATOM 2404 C CA . ASP A 1 296 ? 8.983 -1.561 -29.780 1.00 85.19 296 ASP A CA 1
ATOM 2405 C C . ASP A 1 296 ? 8.665 -3.056 -29.989 1.00 85.19 296 ASP A C 1
ATOM 2407 O O . ASP A 1 296 ? 9.309 -3.730 -30.790 1.00 85.19 296 ASP A O 1
ATOM 2411 N N . TRP A 1 297 ? 7.670 -3.588 -29.268 1.00 88.19 297 TRP A N 1
ATOM 2412 C CA . TRP A 1 297 ? 7.253 -4.983 -29.366 1.00 88.19 297 TRP A CA 1
ATOM 2413 C C . TRP A 1 297 ? 6.059 -5.121 -30.303 1.00 88.19 297 TRP A C 1
ATOM 2415 O O . TRP A 1 297 ? 4.981 -4.570 -30.064 1.00 88.19 297 TRP A O 1
ATOM 2425 N N . ASP A 1 298 ? 6.227 -5.931 -31.341 1.00 88.06 298 ASP A N 1
ATOM 2426 C CA . ASP A 1 298 ? 5.112 -6.436 -32.126 1.00 88.06 298 ASP A CA 1
ATOM 2427 C C . ASP A 1 298 ? 4.573 -7.758 -31.543 1.00 88.06 298 ASP A C 1
ATOM 2429 O O . ASP A 1 298 ? 5.026 -8.264 -30.510 1.00 88.06 298 ASP A O 1
ATOM 2433 N N . LYS A 1 299 ? 3.561 -8.329 -32.206 1.00 87.19 299 LYS A N 1
ATOM 2434 C CA . LYS A 1 299 ? 2.984 -9.617 -31.796 1.00 87.19 299 LYS A CA 1
ATOM 2435 C C . LYS A 1 299 ? 3.988 -10.774 -31.920 1.00 87.19 299 LYS A C 1
ATOM 2437 O O . LYS A 1 299 ? 3.880 -11.739 -31.170 1.00 87.19 299 LYS A O 1
ATOM 2442 N N . GLY A 1 300 ? 4.943 -10.695 -32.847 1.00 88.25 300 GLY A N 1
ATOM 2443 C CA . GLY A 1 300 ? 5.987 -11.708 -33.007 1.00 88.25 300 GLY A CA 1
ATOM 2444 C C . GLY A 1 300 ? 6.912 -11.735 -31.796 1.00 88.25 300 GLY A C 1
ATOM 2445 O O . GLY A 1 300 ? 7.052 -12.773 -31.156 1.00 88.25 300 GLY A O 1
ATOM 2446 N N . LEU A 1 301 ? 7.439 -10.572 -31.408 1.00 88.62 301 LEU A N 1
ATOM 2447 C CA . LEU A 1 301 ? 8.348 -10.439 -30.273 1.00 88.62 301 LEU A CA 1
ATOM 2448 C C . LEU A 1 301 ? 7.678 -10.825 -28.947 1.00 88.62 301 LEU A C 1
ATOM 2450 O O . LEU A 1 301 ? 8.304 -11.474 -28.106 1.00 88.62 301 LEU A O 1
ATOM 2454 N N . ALA A 1 302 ? 6.397 -10.487 -28.774 1.00 88.50 302 ALA A N 1
ATOM 2455 C CA . ALA A 1 302 ? 5.603 -10.939 -27.632 1.00 88.50 302 ALA A CA 1
ATOM 2456 C C . ALA A 1 302 ? 5.501 -12.478 -27.579 1.00 88.50 302 ALA A C 1
ATOM 2458 O O . ALA A 1 302 ? 5.808 -13.078 -26.546 1.00 88.50 302 ALA A O 1
ATOM 2459 N N . ASN A 1 303 ? 5.166 -13.120 -28.705 1.00 88.50 303 ASN A N 1
ATOM 2460 C CA . ASN A 1 303 ? 5.067 -14.580 -28.820 1.00 88.50 303 ASN A CA 1
ATOM 2461 C C . ASN A 1 303 ? 6.407 -15.308 -28.627 1.00 88.50 303 ASN A C 1
ATOM 2463 O O . ASN A 1 303 ? 6.421 -16.470 -28.231 1.00 88.50 303 ASN A O 1
ATOM 2467 N N . GLU A 1 304 ? 7.534 -14.659 -28.902 1.00 89.19 304 GLU A N 1
ATOM 2468 C CA . GLU A 1 304 ? 8.860 -15.228 -28.644 1.00 89.19 304 GLU A CA 1
ATOM 2469 C C . GLU A 1 304 ? 9.256 -15.130 -27.164 1.00 89.19 304 GLU A C 1
ATOM 2471 O O . GLU A 1 304 ? 9.973 -15.988 -26.644 1.00 89.19 304 GLU A O 1
ATOM 2476 N N . ASN A 1 305 ? 8.800 -14.085 -26.466 1.00 89.44 305 ASN A N 1
ATOM 2477 C CA . ASN A 1 305 ? 9.308 -13.748 -25.140 1.00 89.44 305 ASN A CA 1
ATOM 2478 C C . ASN A 1 305 ? 8.418 -14.171 -23.979 1.00 89.44 305 ASN A C 1
ATOM 2480 O O . ASN A 1 305 ? 8.966 -14.497 -22.929 1.00 89.44 305 ASN A O 1
ATOM 2484 N N . PHE A 1 306 ? 7.095 -14.151 -24.118 1.00 91.44 306 PHE A N 1
ATOM 2485 C CA . PHE A 1 306 ? 6.193 -14.458 -23.005 1.00 91.44 306 PHE A CA 1
ATOM 2486 C C . PHE A 1 306 ? 5.888 -15.952 -22.832 1.00 91.44 306 PHE A C 1
ATOM 2488 O O . PHE A 1 306 ? 5.981 -16.414 -21.694 1.00 91.44 306 PHE A O 1
ATOM 2495 N N . PRO A 1 307 ? 5.616 -16.749 -23.889 1.00 90.88 307 PRO A N 1
ATOM 2496 C CA . PRO A 1 307 ? 5.214 -18.154 -23.738 1.00 90.88 307 PRO A CA 1
ATOM 2497 C C . PRO A 1 307 ? 6.238 -19.069 -23.054 1.00 90.88 307 PRO A C 1
ATOM 2499 O O . PRO A 1 307 ? 5.887 -20.161 -22.614 1.00 90.88 307 PRO A O 1
ATOM 2502 N N . LYS A 1 308 ? 7.498 -18.633 -22.926 1.00 91.06 308 LYS A N 1
ATOM 2503 C CA . LYS A 1 308 ? 8.519 -19.347 -22.142 1.00 91.06 308 LYS A CA 1
ATOM 2504 C C . LYS A 1 308 ? 8.191 -19.407 -20.642 1.00 91.06 308 LYS A C 1
ATOM 2506 O O . LYS A 1 308 ? 8.612 -20.346 -19.974 1.00 91.06 308 LYS A O 1
ATOM 2511 N N . HIS A 1 309 ? 7.412 -18.450 -20.132 1.00 92.38 309 HIS A N 1
ATOM 2512 C CA . HIS A 1 309 ? 6.984 -18.396 -18.736 1.00 92.38 309 HIS A CA 1
ATOM 2513 C C . HIS A 1 309 ? 5.811 -19.350 -18.503 1.00 92.38 309 HIS A C 1
ATOM 2515 O O . HIS A 1 309 ? 4.640 -18.976 -18.556 1.00 92.38 309 HIS A O 1
ATOM 2521 N N . THR A 1 310 ? 6.144 -20.617 -18.260 1.00 89.81 310 THR A N 1
ATOM 2522 C CA . THR A 1 310 ? 5.173 -21.717 -18.101 1.00 89.81 310 THR A CA 1
ATOM 2523 C C . THR A 1 310 ? 4.194 -21.537 -16.936 1.00 89.81 310 THR A C 1
ATOM 2525 O O . THR A 1 310 ? 3.117 -22.127 -16.946 1.00 89.81 310 THR A O 1
ATOM 2528 N N . GLY A 1 311 ? 4.542 -20.718 -15.940 1.00 90.94 311 GLY A N 1
ATOM 2529 C CA . GLY A 1 311 ? 3.680 -20.338 -14.823 1.00 90.94 311 GLY A CA 1
ATOM 2530 C C . GLY A 1 311 ? 2.717 -19.190 -15.125 1.00 90.94 311 GLY A C 1
ATOM 2531 O O . GLY A 1 311 ? 1.966 -18.803 -14.235 1.00 90.94 311 GLY A O 1
ATOM 2532 N N . GLY A 1 312 ? 2.740 -18.640 -16.342 1.00 95.06 312 GLY A N 1
ATOM 2533 C CA . GLY A 1 312 ? 1.958 -17.469 -16.717 1.00 95.06 312 GLY A CA 1
ATOM 2534 C C . GLY A 1 312 ? 2.548 -16.163 -16.186 1.00 95.06 312 GLY A C 1
ATOM 2535 O O . GLY A 1 312 ? 3.733 -16.064 -15.853 1.00 95.06 312 GLY A O 1
ATOM 2536 N N . ALA A 1 313 ? 1.711 -15.132 -16.136 1.00 96.62 313 ALA A N 1
ATOM 2537 C CA . ALA A 1 313 ? 2.062 -13.825 -15.611 1.00 96.62 313 ALA A CA 1
ATOM 2538 C C . ALA A 1 313 ? 1.337 -13.560 -14.289 1.00 96.62 313 ALA A C 1
ATOM 2540 O O . ALA A 1 313 ? 0.127 -13.751 -14.190 1.00 96.62 313 ALA A O 1
ATOM 2541 N N . ILE A 1 314 ? 2.067 -13.059 -13.291 1.00 97.12 314 ILE A N 1
ATOM 2542 C CA . ILE A 1 314 ? 1.493 -12.633 -12.014 1.00 97.12 314 ILE A CA 1
ATOM 2543 C C . ILE A 1 314 ? 1.614 -11.117 -11.882 1.00 97.12 314 ILE A C 1
ATOM 2545 O O . ILE A 1 314 ? 2.714 -10.549 -11.866 1.00 97.12 314 ILE A O 1
ATOM 2549 N N . MET A 1 315 ? 0.462 -10.460 -11.749 1.00 96.62 315 MET A N 1
ATOM 2550 C CA . MET A 1 315 ? 0.371 -9.041 -11.438 1.00 96.62 315 MET A CA 1
ATOM 2551 C C . MET A 1 315 ? 0.403 -8.829 -9.927 1.00 96.62 315 MET A C 1
ATOM 2553 O O . MET A 1 315 ? -0.540 -9.171 -9.220 1.00 96.62 315 MET A O 1
ATOM 2557 N N . LEU A 1 316 ? 1.467 -8.193 -9.444 1.00 96.12 316 LEU A N 1
ATOM 2558 C CA . LEU A 1 316 ? 1.590 -7.752 -8.058 1.00 96.12 316 LEU A CA 1
ATOM 2559 C C . LEU A 1 316 ? 0.678 -6.542 -7.820 1.00 96.12 316 LEU A C 1
ATOM 2561 O O . LEU A 1 316 ? 1.073 -5.401 -8.066 1.00 96.12 316 LEU A O 1
ATOM 2565 N N . ASP A 1 317 ? -0.556 -6.789 -7.389 1.00 92.75 317 ASP A N 1
ATOM 2566 C CA . ASP A 1 317 ? -1.600 -5.770 -7.330 1.00 92.75 317 ASP A CA 1
ATOM 2567 C C . ASP A 1 317 ? -1.816 -5.242 -5.906 1.00 92.75 317 ASP A C 1
ATOM 2569 O O . ASP A 1 317 ? -2.442 -5.873 -5.048 1.00 92.75 317 ASP A O 1
ATOM 2573 N N . THR A 1 318 ? -1.325 -4.025 -5.684 1.00 88.19 318 THR A N 1
ATOM 2574 C CA . THR A 1 318 ? -1.321 -3.358 -4.379 1.00 88.19 318 THR A CA 1
ATOM 2575 C C . THR A 1 318 ? -2.487 -2.407 -4.115 1.00 88.19 318 THR A C 1
ATOM 2577 O O . THR A 1 318 ? -2.577 -1.850 -3.023 1.00 88.19 318 THR A O 1
ATOM 2580 N N . ILE A 1 319 ? -3.337 -2.131 -5.112 1.00 87.69 319 ILE A N 1
ATOM 2581 C CA . ILE A 1 319 ? -4.306 -1.011 -5.057 1.00 87.69 319 ILE A CA 1
ATOM 2582 C C . ILE A 1 319 ? -5.705 -1.366 -5.581 1.00 87.69 319 ILE A C 1
ATOM 2584 O O . ILE A 1 319 ? -6.473 -0.489 -6.005 1.00 87.69 319 ILE A O 1
ATOM 2588 N N . ALA A 1 320 ? -6.043 -2.651 -5.575 1.00 89.75 320 ALA A N 1
ATOM 2589 C CA . ALA A 1 320 ? -7.281 -3.148 -6.162 1.00 89.75 320 ALA A CA 1
ATOM 2590 C C . ALA A 1 320 ? -7.413 -2.879 -7.673 1.00 89.75 320 ALA A C 1
ATOM 2592 O O . ALA A 1 320 ? -8.516 -2.663 -8.161 1.00 89.75 320 ALA A O 1
ATOM 2593 N N . PHE A 1 321 ? -6.304 -2.802 -8.419 1.00 92.25 321 PHE A N 1
ATOM 2594 C CA . PHE A 1 321 ? -6.343 -2.422 -9.832 1.00 92.25 321 PHE A CA 1
ATOM 2595 C C . PHE A 1 321 ? -7.005 -3.485 -10.710 1.00 92.25 321 PHE A C 1
ATOM 2597 O O . PHE A 1 321 ? -7.872 -3.141 -11.507 1.00 92.25 321 PHE A O 1
ATOM 2604 N N . TYR A 1 322 ? -6.614 -4.750 -10.563 1.00 93.12 322 TYR A N 1
ATOM 2605 C CA . TYR A 1 322 ? -7.127 -5.851 -11.371 1.00 93.12 322 TYR A CA 1
ATOM 2606 C C . TYR A 1 322 ? -8.635 -6.008 -11.186 1.00 93.12 322 TYR A C 1
ATOM 2608 O O . TYR A 1 322 ? -9.352 -6.029 -12.176 1.00 93.12 322 TYR A O 1
ATOM 2616 N N . ASP A 1 323 ? -9.125 -6.007 -9.941 1.00 89.25 323 ASP A N 1
ATOM 2617 C CA . ASP A 1 323 ? -10.559 -6.136 -9.644 1.00 89.25 323 ASP A CA 1
ATOM 2618 C C . ASP A 1 323 ? -11.358 -4.976 -10.247 1.00 89.25 323 ASP A C 1
ATOM 2620 O O . ASP A 1 323 ? -12.374 -5.195 -10.898 1.00 89.25 323 ASP A O 1
ATOM 2624 N N . LYS A 1 324 ? -10.848 -3.739 -10.131 1.00 87.81 324 LYS A N 1
ATOM 2625 C CA . LYS A 1 324 ? -11.474 -2.561 -10.753 1.00 87.81 324 LYS A CA 1
ATOM 2626 C C . LYS A 1 324 ? -11.531 -2.676 -12.272 1.00 87.81 324 LYS A C 1
ATOM 2628 O O . LYS A 1 324 ? -12.528 -2.276 -12.864 1.00 87.81 324 LYS A O 1
ATOM 2633 N N . VAL A 1 325 ? -10.474 -3.166 -12.918 1.00 92.56 325 VAL A N 1
ATOM 2634 C CA . VAL A 1 325 ? -10.489 -3.355 -14.375 1.00 92.56 325 VAL A CA 1
ATOM 2635 C C . VAL A 1 325 ? -11.412 -4.510 -14.750 1.00 92.56 325 VAL A C 1
ATOM 2637 O O . VAL A 1 325 ? -12.176 -4.363 -15.687 1.00 92.56 325 VAL A O 1
ATOM 2640 N N . MET A 1 326 ? -11.417 -5.610 -14.001 1.00 91.25 326 MET A N 1
ATOM 2641 C CA . MET A 1 326 ? -12.307 -6.744 -14.248 1.00 91.25 326 MET A CA 1
ATOM 2642 C C . MET A 1 326 ? -13.790 -6.358 -14.128 1.00 91.25 326 MET A C 1
ATOM 2644 O O . MET A 1 326 ? -14.614 -6.832 -14.902 1.00 91.25 326 MET A O 1
ATOM 2648 N N . GLU A 1 327 ? -14.132 -5.480 -13.185 1.00 91.50 327 GLU A N 1
ATOM 2649 C CA . GLU A 1 327 ? -15.502 -4.999 -12.991 1.00 91.50 327 GLU A CA 1
ATOM 2650 C C . GLU A 1 327 ? -15.947 -4.011 -14.080 1.00 91.50 327 GLU A C 1
ATOM 2652 O O . GLU A 1 327 ? -17.088 -4.070 -14.533 1.00 91.50 327 GLU A O 1
ATOM 2657 N N . ASN A 1 328 ? -15.064 -3.098 -14.500 1.00 92.94 328 ASN A N 1
ATOM 2658 C CA . ASN A 1 328 ? -15.447 -1.978 -15.368 1.00 92.94 328 ASN A CA 1
ATOM 2659 C C . ASN A 1 328 ? -15.101 -2.185 -16.851 1.00 92.94 328 ASN A C 1
ATOM 2661 O O . ASN A 1 328 ? -15.829 -1.705 -17.714 1.00 92.94 328 ASN A O 1
ATOM 2665 N N . GLU A 1 329 ? -13.969 -2.827 -17.140 1.00 94.38 329 GLU A N 1
ATOM 2666 C CA . GLU A 1 329 ? -13.349 -2.939 -18.472 1.00 94.38 329 GLU A CA 1
ATOM 2667 C C . GLU A 1 329 ? -12.588 -4.287 -18.620 1.00 94.38 329 GLU A C 1
ATOM 2669 O O . GLU A 1 329 ? -11.369 -4.295 -18.867 1.00 94.38 329 GLU A O 1
ATOM 2674 N N . PRO A 1 330 ? -13.250 -5.449 -18.412 1.00 94.06 330 PRO A N 1
ATOM 2675 C CA . PRO A 1 330 ? -12.600 -6.766 -18.401 1.00 94.06 330 PRO A CA 1
ATOM 2676 C C . PRO A 1 330 ? -11.885 -7.101 -19.716 1.00 94.06 330 PRO A C 1
ATOM 2678 O O . PRO A 1 330 ? -10.876 -7.813 -19.716 1.00 94.06 330 PRO A O 1
ATOM 2681 N N . GLU A 1 331 ? -12.348 -6.544 -20.837 1.00 95.81 331 GLU A N 1
ATOM 2682 C CA . GLU A 1 331 ? -11.726 -6.688 -22.150 1.00 95.81 331 GLU A CA 1
ATOM 2683 C C . GLU A 1 331 ? -10.261 -6.244 -22.156 1.00 95.81 331 GLU A C 1
ATOM 2685 O O . GLU A 1 331 ? -9.452 -6.840 -22.857 1.00 95.81 331 GLU A O 1
ATOM 2690 N N . LYS A 1 332 ? -9.863 -5.277 -21.317 1.00 95.25 332 LYS A N 1
ATOM 2691 C CA . LYS A 1 332 ? -8.463 -4.830 -21.250 1.00 95.25 332 LYS A CA 1
ATOM 2692 C C . LYS A 1 332 ? -7.525 -5.895 -20.695 1.00 95.25 332 LYS A C 1
ATOM 2694 O O . LYS A 1 332 ? -6.369 -5.953 -21.118 1.00 95.25 332 LYS A O 1
ATOM 2699 N N . ILE A 1 333 ? -7.997 -6.698 -19.740 1.00 95.19 333 ILE A N 1
ATOM 2700 C CA . ILE A 1 333 ? -7.226 -7.815 -19.177 1.00 95.19 333 ILE A CA 1
ATOM 2701 C C . ILE A 1 333 ? -7.133 -8.930 -20.215 1.00 95.19 333 ILE A C 1
ATOM 2703 O O . ILE A 1 333 ? -6.037 -9.434 -20.452 1.00 95.19 333 ILE A O 1
ATOM 2707 N N . LEU A 1 334 ? -8.253 -9.256 -20.868 1.00 94.50 334 LEU A N 1
ATOM 2708 C CA . LEU A 1 334 ? -8.303 -10.278 -21.915 1.00 94.50 334 LEU A CA 1
ATOM 2709 C C . LEU A 1 334 ? -7.397 -9.916 -23.094 1.00 94.50 334 LEU A C 1
ATOM 2711 O O . LEU A 1 334 ? -6.520 -10.695 -23.437 1.00 94.50 334 LEU A O 1
ATOM 2715 N N . GLU A 1 335 ? -7.509 -8.702 -23.635 1.00 94.62 335 GLU A N 1
ATOM 2716 C CA . GLU A 1 335 ? -6.640 -8.217 -24.713 1.00 94.62 335 GLU A CA 1
ATOM 2717 C C . GLU A 1 335 ? -5.158 -8.293 -24.348 1.00 94.62 335 GLU A C 1
ATOM 2719 O O . GLU A 1 335 ? -4.316 -8.601 -25.191 1.00 94.62 335 GLU A O 1
ATOM 2724 N N . PHE A 1 336 ? -4.819 -7.948 -23.104 1.00 94.81 336 PHE A N 1
ATOM 2725 C CA . PHE A 1 336 ? -3.433 -7.958 -22.669 1.00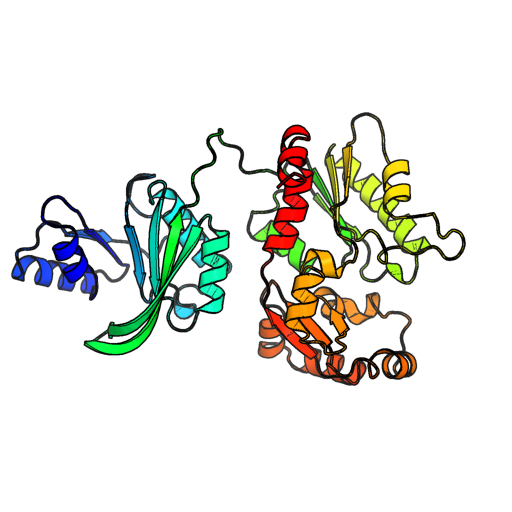 94.81 336 PHE A CA 1
ATOM 2726 C C . PHE A 1 336 ? -2.916 -9.389 -22.494 1.00 94.81 336 PHE A C 1
ATOM 2728 O O . PHE A 1 336 ? -1.815 -9.682 -22.952 1.00 94.81 336 PHE A O 1
ATOM 2735 N N . SER A 1 337 ? -3.721 -10.287 -21.922 1.00 94.94 337 SER A N 1
ATOM 2736 C CA . SER A 1 337 ? -3.400 -11.714 -21.810 1.00 94.94 337 SER A CA 1
ATOM 2737 C C . SER A 1 337 ? -3.272 -12.378 -23.185 1.00 94.94 337 SER A C 1
ATOM 2739 O O . SER A 1 337 ? -2.296 -13.086 -23.423 1.00 94.94 337 SER A O 1
ATOM 2741 N N . ASP A 1 338 ? -4.177 -12.076 -24.119 1.00 94.19 338 ASP A N 1
ATOM 2742 C CA . ASP A 1 338 ? -4.150 -12.570 -25.500 1.00 94.19 338 ASP A CA 1
ATOM 2743 C C . ASP A 1 338 ? -2.919 -12.074 -26.263 1.00 94.19 338 ASP A C 1
ATOM 2745 O O . ASP A 1 338 ? -2.302 -12.824 -27.020 1.00 94.19 338 ASP A O 1
ATOM 2749 N N . TRP A 1 339 ? -2.540 -10.807 -26.067 1.00 94.12 339 TRP A N 1
ATOM 2750 C CA . TRP A 1 339 ? -1.319 -10.254 -26.649 1.00 94.12 339 TRP A CA 1
ATOM 2751 C C . TRP A 1 339 ? -0.059 -10.903 -26.063 1.00 94.12 339 TRP A C 1
ATOM 2753 O O . TRP A 1 339 ? 0.882 -11.168 -26.809 1.00 94.12 339 TRP A O 1
ATOM 2763 N N . MET A 1 340 ? -0.045 -11.189 -24.756 1.00 93.81 340 MET A N 1
ATOM 2764 C CA . MET A 1 340 ? 1.059 -11.907 -24.114 1.00 93.81 340 MET A CA 1
ATOM 2765 C C . MET A 1 340 ? 1.087 -13.402 -24.479 1.00 93.81 340 MET A C 1
ATOM 2767 O O . MET A 1 340 ? 2.132 -14.033 -24.373 1.00 93.81 340 MET A O 1
ATOM 2771 N N . GLY A 1 341 ? -0.039 -13.999 -24.876 1.00 93.81 341 GLY A N 1
ATOM 2772 C CA . GLY A 1 341 ? -0.137 -15.438 -25.142 1.00 93.81 341 GLY A CA 1
ATOM 2773 C C . GLY A 1 341 ? 0.004 -16.318 -23.892 1.00 93.81 341 GLY A C 1
ATOM 2774 O O . GLY A 1 341 ? 0.221 -17.523 -24.015 1.00 93.81 341 GLY A O 1
ATOM 2775 N N . ILE A 1 342 ? -0.106 -15.729 -22.697 1.00 95.00 342 ILE A N 1
ATOM 2776 C CA . ILE A 1 342 ? -0.061 -16.410 -21.396 1.00 95.00 342 ILE A CA 1
ATOM 2777 C C . ILE A 1 342 ? -1.145 -15.841 -20.468 1.00 95.00 342 ILE A C 1
ATOM 2779 O O . ILE A 1 342 ? -1.501 -14.663 -20.603 1.00 95.00 342 ILE A O 1
ATOM 2783 N N . PRO A 1 343 ? -1.682 -16.639 -19.524 1.00 94.75 343 PRO A N 1
ATOM 2784 C CA . PRO A 1 343 ? -2.678 -16.155 -18.572 1.00 94.75 343 PRO A CA 1
ATOM 2785 C C . PRO A 1 343 ? -2.082 -15.105 -17.629 1.00 94.75 343 PRO A C 1
ATOM 2787 O O . PRO A 1 343 ? -0.907 -15.189 -17.262 1.00 94.75 343 PRO A O 1
ATOM 2790 N N . ILE A 1 344 ? -2.905 -14.135 -17.221 1.00 95.69 344 ILE A N 1
ATOM 2791 C CA . ILE A 1 344 ? -2.542 -13.102 -16.242 1.00 95.69 344 ILE A CA 1
ATOM 2792 C C . ILE A 1 344 ? -3.393 -13.270 -14.988 1.00 95.69 344 ILE A C 1
ATOM 2794 O O . ILE A 1 344 ? -4.608 -13.055 -15.018 1.00 95.69 344 ILE A O 1
ATOM 2798 N N . GLU A 1 345 ? -2.737 -13.571 -13.874 1.00 94.50 345 GLU A N 1
ATOM 2799 C CA . GLU A 1 345 ? -3.370 -13.721 -12.567 1.00 94.50 345 GLU A CA 1
ATOM 2800 C C . GLU A 1 345 ? -2.997 -12.549 -11.645 1.00 94.50 345 GLU A C 1
ATOM 2802 O O . GLU A 1 345 ? -1.828 -12.145 -11.589 1.00 94.50 345 GLU A O 1
ATOM 2807 N N . PRO A 1 346 ? -3.955 -11.964 -10.906 1.00 95.19 346 PRO A N 1
ATOM 2808 C CA . PRO A 1 346 ? -3.633 -11.005 -9.865 1.00 95.19 346 PRO A CA 1
ATOM 2809 C C . PRO A 1 346 ? -3.113 -11.728 -8.625 1.00 95.19 346 PRO A C 1
ATOM 2811 O O . PRO A 1 346 ? -3.655 -12.745 -8.202 1.00 95.19 346 PRO A O 1
ATOM 2814 N N . TYR A 1 347 ? -2.115 -11.142 -7.975 1.00 94.00 347 TYR A N 1
ATOM 2815 C CA . TYR A 1 347 ? -1.714 -11.526 -6.632 1.00 94.00 347 TYR A CA 1
ATOM 2816 C C . TYR A 1 347 ? -1.722 -10.290 -5.733 1.00 94.00 347 TYR A C 1
ATOM 2818 O O . TYR A 1 347 ? -0.951 -9.344 -5.928 1.00 94.00 347 TYR A O 1
ATOM 2826 N N . ARG A 1 348 ? -2.638 -10.291 -4.760 1.00 88.31 348 ARG A N 1
ATOM 2827 C CA . ARG A 1 348 ? -2.821 -9.206 -3.789 1.00 88.31 348 ARG A CA 1
ATOM 2828 C C . ARG A 1 348 ? -1.611 -9.120 -2.865 1.00 88.31 348 ARG A C 1
ATOM 2830 O O . ARG A 1 348 ? -1.229 -10.105 -2.241 1.00 88.31 348 ARG A O 1
ATOM 2837 N N . ILE A 1 349 ? -1.028 -7.929 -2.768 1.00 84.94 349 ILE A N 1
ATOM 2838 C CA . ILE A 1 349 ? 0.056 -7.611 -1.829 1.00 84.94 349 ILE A CA 1
ATOM 2839 C C . ILE A 1 349 ? -0.130 -6.209 -1.251 1.00 84.94 349 ILE A C 1
ATOM 2841 O O . ILE A 1 349 ? -0.797 -5.361 -1.835 1.00 84.94 349 ILE A O 1
ATOM 2845 N N . THR A 1 350 ? 0.502 -5.927 -0.114 1.00 82.31 350 THR A N 1
ATOM 2846 C CA . THR A 1 350 ? 0.435 -4.598 0.512 1.00 82.31 350 THR A CA 1
ATOM 2847 C C . THR A 1 350 ? 1.492 -3.637 -0.031 1.00 82.31 350 THR A C 1
ATOM 2849 O O . THR A 1 350 ? 2.548 -4.032 -0.519 1.00 82.31 350 THR A O 1
ATOM 2852 N N . LEU A 1 351 ? 1.273 -2.332 0.159 1.00 87.06 351 LEU A N 1
ATOM 2853 C CA . LEU A 1 351 ? 2.291 -1.305 -0.108 1.00 87.06 351 LEU A CA 1
ATOM 2854 C C . LEU A 1 351 ? 3.383 -1.216 0.972 1.00 87.06 351 LEU A C 1
ATOM 2856 O O . LEU A 1 351 ? 4.230 -0.325 0.904 1.00 87.06 351 LEU A O 1
ATOM 2860 N N . ASN A 1 352 ? 3.400 -2.094 1.980 1.00 82.25 352 ASN A N 1
ATOM 2861 C CA . ASN A 1 352 ? 4.305 -1.963 3.128 1.00 82.25 352 ASN A CA 1
ATOM 2862 C C . ASN A 1 352 ? 5.775 -1.979 2.748 1.00 82.25 352 ASN A C 1
ATOM 2864 O O . ASN A 1 352 ? 6.561 -1.203 3.292 1.00 82.25 352 ASN A O 1
ATOM 2868 N N . ARG A 1 353 ? 6.145 -2.812 1.779 1.00 87.44 353 ARG A N 1
ATOM 2869 C CA . ARG A 1 353 ? 7.517 -2.857 1.291 1.00 87.44 353 ARG A CA 1
ATOM 2870 C C . ARG A 1 353 ? 7.940 -1.522 0.679 1.00 87.44 353 ARG A C 1
ATOM 2872 O O . ARG A 1 353 ? 8.957 -0.970 1.093 1.00 87.44 353 ARG A O 1
ATOM 2879 N N . LEU A 1 354 ? 7.132 -0.964 -0.224 1.00 92.50 354 LEU A N 1
ATOM 2880 C CA . LEU A 1 354 ? 7.399 0.340 -0.834 1.00 92.50 354 LEU A CA 1
ATOM 2881 C C . LEU A 1 354 ? 7.439 1.459 0.216 1.00 92.50 354 LEU A C 1
ATOM 2883 O O . LEU A 1 354 ? 8.336 2.300 0.188 1.00 92.50 354 LEU A O 1
ATOM 2887 N N . ARG A 1 355 ? 6.512 1.444 1.183 1.00 90.88 355 ARG A N 1
ATOM 2888 C CA . ARG A 1 355 ? 6.495 2.394 2.306 1.00 90.88 355 ARG A CA 1
ATOM 2889 C C . ARG A 1 355 ? 7.788 2.328 3.110 1.00 90.88 355 ARG A C 1
ATOM 2891 O O . ARG A 1 355 ? 8.392 3.363 3.361 1.00 90.88 355 ARG A O 1
ATOM 2898 N N . ASN A 1 356 ? 8.234 1.130 3.478 1.00 83.75 356 ASN A N 1
ATOM 2899 C CA . ASN A 1 356 ? 9.460 0.941 4.251 1.00 83.75 356 ASN A CA 1
ATOM 2900 C C . ASN A 1 356 ? 10.696 1.396 3.472 1.00 83.75 356 ASN A C 1
ATOM 2902 O O . ASN A 1 356 ? 11.515 2.121 4.027 1.00 83.75 356 ASN A O 1
ATOM 2906 N N . LEU A 1 357 ? 10.774 1.075 2.178 1.00 90.88 357 LEU A N 1
ATOM 2907 C CA . LEU A 1 357 ? 11.845 1.547 1.299 1.00 90.88 357 LEU A CA 1
ATOM 2908 C C . LEU A 1 357 ? 11.920 3.081 1.242 1.00 90.88 357 LEU A C 1
ATOM 2910 O O . LEU A 1 357 ? 13.014 3.633 1.254 1.00 90.88 357 LEU A O 1
ATOM 2914 N N . LEU A 1 358 ? 10.778 3.775 1.211 1.00 94.19 358 LEU A N 1
ATOM 2915 C CA . LEU A 1 358 ? 10.731 5.242 1.266 1.00 94.19 358 LEU A CA 1
ATOM 2916 C C . LEU A 1 358 ? 11.125 5.779 2.650 1.00 94.19 358 LEU A C 1
ATOM 2918 O O . LEU A 1 358 ? 11.891 6.735 2.747 1.00 94.19 358 LEU A O 1
ATOM 2922 N N . LEU A 1 359 ? 10.626 5.161 3.725 1.00 88.44 359 LEU A N 1
ATOM 2923 C CA . LEU A 1 359 ? 10.935 5.559 5.102 1.00 88.44 359 LEU A CA 1
ATOM 2924 C C . LEU A 1 359 ? 12.420 5.399 5.428 1.00 88.44 359 LEU A C 1
ATOM 2926 O O . LEU A 1 359 ? 12.992 6.222 6.143 1.00 88.44 359 LEU A O 1
ATOM 2930 N N . ASP A 1 360 ? 13.057 4.355 4.908 1.00 87.81 360 ASP A N 1
ATOM 2931 C CA . ASP A 1 360 ? 14.479 4.116 5.118 1.00 87.81 360 ASP A CA 1
ATOM 2932 C C . ASP A 1 360 ? 15.333 5.257 4.564 1.00 87.81 360 ASP A C 1
ATOM 2934 O O . ASP A 1 360 ? 16.378 5.557 5.146 1.00 87.81 360 ASP A O 1
ATOM 2938 N N . GLU A 1 361 ? 14.860 5.958 3.527 1.00 91.25 361 GLU A N 1
ATOM 2939 C CA . GLU A 1 361 ? 15.530 7.115 2.928 1.00 91.25 361 GLU A CA 1
ATOM 2940 C C . GLU A 1 361 ? 15.438 8.412 3.736 1.00 91.25 361 GLU A C 1
ATOM 2942 O O . GLU A 1 361 ? 16.289 9.288 3.568 1.00 91.25 361 GLU A O 1
ATOM 2947 N N . ILE A 1 362 ? 14.498 8.497 4.679 1.00 87.75 362 ILE A N 1
ATOM 2948 C CA . ILE A 1 362 ? 14.325 9.678 5.539 1.00 87.75 362 ILE A CA 1
ATOM 2949 C C . ILE A 1 362 ? 14.799 9.459 6.983 1.00 87.75 362 ILE A C 1
ATOM 2951 O O . ILE A 1 362 ? 14.914 10.416 7.749 1.00 87.75 362 ILE A O 1
ATOM 2955 N N . LYS A 1 363 ? 15.131 8.219 7.371 1.00 71.31 363 LYS A N 1
ATOM 2956 C CA . LYS A 1 363 ? 15.690 7.912 8.700 1.00 71.31 363 LYS A CA 1
ATOM 2957 C C . LYS A 1 363 ? 17.105 8.502 8.872 1.00 71.31 363 LYS A C 1
ATOM 2959 O O . LYS A 1 363 ? 17.936 8.371 7.967 1.00 71.31 363 LYS A O 1
ATOM 2964 N N . PRO A 1 364 ? 17.441 9.068 10.051 1.00 56.41 364 PRO A N 1
ATOM 2965 C CA . PRO A 1 364 ? 18.803 9.495 10.361 1.00 56.41 364 PRO A CA 1
ATOM 2966 C C . PRO A 1 364 ? 19.791 8.323 10.276 1.00 56.41 364 PRO A C 1
ATOM 2968 O O . PRO A 1 364 ? 19.491 7.207 10.707 1.00 56.41 364 PRO A O 1
ATOM 2971 N N . TRP A 1 365 ? 21.000 8.591 9.774 1.00 38.62 365 TRP A N 1
ATOM 2972 C CA . TRP A 1 365 ? 22.047 7.592 9.502 1.00 38.62 365 TRP A CA 1
ATOM 2973 C C . TRP A 1 365 ? 22.381 6.692 10.715 1.00 38.62 365 TRP A C 1
ATOM 2975 O O . TRP A 1 365 ? 22.661 5.508 10.544 1.00 38.62 365 TRP A O 1
ATOM 2985 N N . ASN A 1 366 ? 22.237 7.208 11.944 1.00 33.88 366 ASN A N 1
ATOM 2986 C CA . ASN A 1 366 ? 22.501 6.480 13.195 1.00 33.88 366 ASN A CA 1
ATOM 2987 C C . ASN A 1 366 ? 21.527 5.320 13.488 1.00 33.88 366 ASN A C 1
ATOM 2989 O O . ASN A 1 366 ? 21.875 4.424 14.252 1.00 33.88 366 ASN A O 1
ATOM 2993 N N . VAL A 1 367 ? 20.337 5.290 12.876 1.00 42.28 367 VAL A N 1
ATOM 2994 C CA . VAL A 1 367 ? 19.353 4.204 13.073 1.00 42.28 367 VAL A CA 1
ATOM 2995 C C . VAL A 1 367 ? 19.566 3.054 12.076 1.00 42.28 367 VAL A C 1
ATOM 2997 O O . VAL A 1 367 ? 19.253 1.908 12.388 1.00 42.28 367 VAL A O 1
ATOM 3000 N N . ARG A 1 368 ? 20.169 3.323 10.905 1.00 41.41 368 ARG A N 1
ATOM 3001 C CA . ARG A 1 368 ? 20.383 2.322 9.839 1.00 41.41 368 ARG A CA 1
ATOM 3002 C C . ARG A 1 368 ? 21.323 1.180 10.264 1.00 41.41 368 ARG A C 1
ATOM 3004 O O . ARG A 1 368 ? 21.087 0.039 9.895 1.00 41.41 368 ARG A O 1
ATOM 3011 N N . LYS A 1 369 ? 22.339 1.451 11.097 1.00 31.48 369 LYS A N 1
ATOM 3012 C CA . LYS A 1 369 ? 23.322 0.436 11.540 1.00 31.48 369 LYS A CA 1
ATOM 3013 C C . LYS A 1 369 ? 22.752 -0.634 12.483 1.00 31.48 369 LYS A C 1
ATOM 3015 O O . LYS A 1 369 ? 23.269 -1.745 12.516 1.00 31.48 369 LYS A O 1
ATOM 3020 N N . LEU A 1 370 ? 21.696 -0.315 13.235 1.00 36.16 370 LEU A N 1
ATOM 3021 C CA . LEU A 1 370 ? 21.100 -1.232 14.218 1.00 36.16 370 LEU A CA 1
ATOM 3022 C C . LEU A 1 370 ? 20.215 -2.313 13.574 1.00 36.16 370 LEU A C 1
ATOM 3024 O O . LEU A 1 370 ? 19.907 -3.302 14.232 1.00 36.16 370 LEU A O 1
ATOM 3028 N N . GLN A 1 371 ? 19.806 -2.133 12.313 1.00 39.19 371 GLN A N 1
ATOM 3029 C CA . GLN A 1 371 ? 19.002 -3.115 11.574 1.00 39.19 371 GLN A CA 1
ATOM 3030 C C . GLN A 1 371 ? 19.855 -4.091 10.751 1.00 39.19 371 GLN A C 1
ATOM 3032 O O . GLN A 1 371 ? 19.435 -5.223 10.568 1.00 39.19 371 GLN A O 1
ATOM 3037 N N . ASP A 1 372 ? 21.071 -3.707 10.349 1.00 35.44 372 ASP A N 1
ATOM 3038 C CA . ASP A 1 372 ? 22.003 -4.587 9.619 1.00 35.44 372 ASP A CA 1
ATOM 3039 C C . ASP A 1 372 ? 22.838 -5.505 10.548 1.00 35.44 372 ASP A C 1
ATOM 3041 O O . ASP A 1 372 ? 23.735 -6.210 10.093 1.00 35.44 372 ASP A O 1
ATOM 3045 N N . THR A 1 373 ? 22.583 -5.483 11.864 1.00 31.61 373 THR A N 1
ATOM 3046 C CA . THR A 1 373 ? 23.325 -6.258 12.885 1.00 31.61 373 THR A CA 1
ATOM 3047 C C . THR A 1 373 ? 22.442 -7.171 13.745 1.00 31.61 373 THR A C 1
ATOM 3049 O O . THR A 1 373 ? 22.872 -7.604 14.814 1.00 31.61 373 THR A O 1
ATOM 3052 N N . LYS A 1 374 ? 21.225 -7.494 13.292 1.00 32.12 374 LYS A N 1
ATOM 3053 C CA . LYS A 1 374 ? 20.368 -8.505 13.926 1.00 32.12 374 LYS A CA 1
ATOM 3054 C C . LYS A 1 374 ? 19.991 -9.624 12.978 1.00 32.12 374 LYS A C 1
ATOM 3056 O O . LYS A 1 374 ? 19.604 -9.300 11.836 1.00 32.12 374 LYS A O 1
#